Protein AF-A0A5J4KFC9-F1 (afdb_monomer_lite)

Organism: NCBI:txid2607529

Structure (mmCIF, N/CA/C/O backbone):
data_AF-A0A5J4KFC9-F1
#
_entry.id   AF-A0A5J4KFC9-F1
#
loop_
_atom_site.group_PDB
_atom_site.id
_atom_site.type_symbol
_atom_site.label_atom_id
_atom_site.label_alt_id
_atom_site.label_comp_id
_atom_site.label_asym_id
_atom_site.label_entity_id
_atom_site.label_seq_id
_atom_site.pdbx_PDB_ins_code
_atom_site.Cartn_x
_atom_site.Cartn_y
_atom_site.Cartn_z
_atom_site.occupancy
_atom_site.B_iso_or_equiv
_atom_site.auth_seq_id
_atom_site.auth_comp_id
_atom_site.auth_asym_id
_atom_site.auth_atom_id
_atom_site.pdbx_PDB_model_num
ATOM 1 N N . MET A 1 1 ? 1.449 19.930 -0.704 1.00 29.97 1 MET A N 1
ATOM 2 C CA . MET A 1 1 ? 1.964 19.640 0.654 1.00 29.97 1 MET A CA 1
ATOM 3 C C . MET A 1 1 ? 1.312 18.349 1.119 1.00 29.97 1 MET A C 1
ATOM 5 O O . MET A 1 1 ? 0.094 18.271 1.043 1.00 29.97 1 MET A O 1
ATOM 9 N N . ARG A 1 2 ? 2.095 17.331 1.502 1.00 52.59 2 ARG A N 1
ATOM 10 C CA . ARG A 1 2 ? 1.572 16.053 2.019 1.00 52.59 2 ARG A CA 1
ATOM 11 C C . ARG A 1 2 ? 1.074 16.254 3.450 1.00 52.59 2 ARG A C 1
ATOM 13 O O . ARG A 1 2 ? 1.811 16.801 4.265 1.00 52.59 2 ARG A O 1
ATOM 20 N N . SER A 1 3 ? -0.154 15.845 3.756 1.00 48.84 3 SER A N 1
ATOM 21 C CA . SER A 1 3 ? -0.737 15.969 5.096 1.00 48.84 3 SER A CA 1
ATOM 22 C C . SER A 1 3 ? -0.625 14.651 5.869 1.00 48.84 3 SER A C 1
ATOM 24 O O . SER A 1 3 ? -1.610 13.933 5.992 1.00 48.84 3 SER A O 1
ATOM 26 N N . GLY A 1 4 ? 0.565 14.349 6.395 1.00 60.91 4 GLY A N 1
ATOM 27 C CA . GLY A 1 4 ? 0.810 13.204 7.288 1.00 60.91 4 GLY A CA 1
ATOM 28 C C . GLY A 1 4 ? 0.690 11.819 6.630 1.00 60.91 4 GLY A C 1
ATOM 29 O O . GLY A 1 4 ? -0.058 11.622 5.679 1.00 60.91 4 GLY A O 1
ATOM 30 N N . TYR A 1 5 ? 1.440 10.845 7.147 1.00 74.44 5 TYR A N 1
ATOM 31 C CA . TYR A 1 5 ? 1.389 9.464 6.659 1.00 74.44 5 TYR A CA 1
ATOM 32 C C . TYR A 1 5 ? 0.278 8.687 7.377 1.00 74.44 5 TYR A C 1
ATOM 34 O O . TYR A 1 5 ? 0.227 8.667 8.607 1.00 74.44 5 TYR A O 1
ATOM 42 N N . TRP A 1 6 ? -0.620 8.031 6.642 1.00 81.19 6 TRP A N 1
ATOM 43 C CA . TRP A 1 6 ? -1.672 7.184 7.218 1.00 81.19 6 TRP A CA 1
ATOM 44 C C . TRP A 1 6 ? -1.137 5.795 7.543 1.00 81.19 6 TRP A C 1
ATOM 46 O O . TRP A 1 6 ? -0.900 4.988 6.653 1.00 81.19 6 TRP A O 1
ATOM 56 N N . THR A 1 7 ? -0.968 5.472 8.818 1.00 81.94 7 THR A N 1
ATOM 57 C CA . THR A 1 7 ? -0.392 4.189 9.222 1.00 81.94 7 THR A CA 1
ATOM 58 C C . THR A 1 7 ? -1.485 3.133 9.433 1.00 81.94 7 THR A C 1
ATOM 60 O O . THR A 1 7 ? -2.415 3.375 10.210 1.00 81.94 7 THR A O 1
ATOM 63 N N . PRO A 1 8 ? -1.383 1.946 8.806 1.00 84.81 8 PRO A N 1
ATOM 64 C CA . PRO A 1 8 ? -2.275 0.827 9.090 1.00 84.81 8 PRO A CA 1
ATOM 65 C C . PRO A 1 8 ? -1.952 0.207 10.456 1.00 84.81 8 PRO A C 1
ATOM 67 O O . PRO A 1 8 ? -0.882 -0.364 10.667 1.00 84.81 8 PRO A O 1
ATOM 70 N N . VAL A 1 9 ? -2.899 0.271 11.391 1.00 87.50 9 VAL A N 1
ATOM 71 C CA . VAL A 1 9 ? -2.777 -0.323 12.727 1.00 87.50 9 VAL A CA 1
ATOM 72 C C . VAL A 1 9 ? -3.560 -1.629 12.772 1.00 87.50 9 VAL A C 1
ATOM 74 O O . VAL A 1 9 ? -4.791 -1.636 12.738 1.00 87.50 9 VAL A O 1
ATOM 77 N N . ARG A 1 10 ? -2.843 -2.755 12.866 1.00 90.31 10 ARG A N 1
ATOM 78 C CA . ARG A 1 10 ? -3.455 -4.082 13.014 1.00 90.31 10 ARG A CA 1
ATOM 79 C C . ARG A 1 10 ? -3.850 -4.333 14.463 1.00 90.31 10 ARG A C 1
ATOM 81 O O . ARG A 1 10 ? -2.996 -4.392 15.345 1.00 90.31 10 ARG A O 1
ATOM 88 N N . VAL A 1 11 ? -5.139 -4.557 14.689 1.00 92.19 11 VAL A N 1
ATOM 89 C CA . VAL A 1 11 ? -5.708 -4.901 15.993 1.00 92.19 11 VAL A CA 1
ATOM 90 C C . VAL A 1 11 ? -6.227 -6.334 15.933 1.00 92.19 11 VAL A C 1
ATOM 92 O O . VAL A 1 11 ? -7.009 -6.684 15.051 1.00 92.19 11 VAL A O 1
ATOM 95 N N . THR A 1 12 ? -5.776 -7.177 16.864 1.00 94.88 12 THR A N 1
ATOM 96 C CA . THR A 1 12 ? -6.301 -8.539 17.054 1.00 94.88 12 THR A CA 1
ATOM 97 C C . THR A 1 12 ? -7.047 -8.595 18.378 1.00 94.88 12 THR A C 1
ATOM 99 O O . THR A 1 12 ? -6.539 -8.126 19.396 1.00 94.88 12 THR A O 1
ATOM 102 N N . ILE A 1 13 ? -8.260 -9.137 18.349 1.00 95.50 13 ILE A N 1
ATOM 103 C CA . ILE A 1 13 ? -9.171 -9.196 19.489 1.00 95.50 13 ILE A CA 1
ATOM 104 C C . ILE A 1 13 ? -9.561 -10.650 19.698 1.00 95.50 13 ILE A C 1
ATOM 106 O O . ILE A 1 13 ? -10.141 -11.264 18.805 1.00 95.50 13 ILE A O 1
ATOM 110 N N . ASP A 1 14 ? -9.269 -11.164 20.888 1.00 95.88 14 ASP A N 1
ATOM 111 C CA . ASP A 1 14 ? -9.634 -12.508 21.328 1.00 95.88 14 ASP A CA 1
ATOM 112 C C . ASP A 1 14 ? -10.787 -12.427 22.329 1.00 95.88 14 ASP A C 1
ATOM 114 O O . ASP A 1 14 ? -10.598 -11.994 23.470 1.00 95.88 14 ASP A O 1
ATOM 118 N N . ASN A 1 15 ? -11.990 -12.842 21.926 1.00 95.69 15 ASN A N 1
ATOM 119 C CA . ASN A 1 15 ? -13.137 -12.844 22.825 1.00 95.69 15 ASN A CA 1
ATOM 120 C C . ASN A 1 15 ? -13.188 -14.129 23.659 1.00 95.69 15 ASN A C 1
ATOM 122 O O . ASN A 1 15 ? -13.749 -15.137 23.239 1.00 95.69 15 ASN A O 1
ATOM 126 N N . LYS A 1 16 ? -12.646 -14.081 24.878 1.00 93.75 16 LYS A N 1
ATOM 127 C CA . LYS A 1 16 ? -12.732 -15.188 25.849 1.00 93.75 16 LYS A CA 1
ATOM 128 C C . LYS A 1 16 ? -13.997 -15.150 26.723 1.00 93.75 16 LYS A C 1
ATOM 130 O O . LYS A 1 16 ? -14.142 -15.995 27.600 1.00 93.75 16 LYS A O 1
ATOM 135 N N . GLY A 1 17 ? -14.876 -14.166 26.522 1.00 92.19 17 GLY A N 1
ATOM 136 C CA . GLY A 1 17 ? -16.111 -13.975 27.285 1.00 92.19 17 GLY A CA 1
ATOM 137 C C . GLY A 1 17 ? -17.376 -14.252 26.463 1.00 92.19 17 GLY A C 1
ATOM 138 O O . GLY A 1 17 ? -17.296 -14.854 25.389 1.00 92.19 17 GLY A O 1
ATOM 139 N N . PRO A 1 18 ? -18.552 -13.815 26.954 1.00 95.25 18 PRO A N 1
ATOM 140 C CA . PRO A 1 18 ? -19.807 -13.861 26.203 1.00 95.25 18 PRO A CA 1
ATOM 141 C C . PRO A 1 18 ? -19.720 -13.120 24.863 1.00 95.25 18 PRO A C 1
ATOM 143 O O . PRO A 1 18 ? -18.786 -12.356 24.616 1.00 95.25 18 PRO A O 1
ATOM 146 N N . ALA A 1 19 ? -20.717 -13.314 23.997 1.00 96.12 19 ALA A N 1
ATOM 147 C CA . ALA A 1 19 ? -20.814 -12.557 22.752 1.00 96.12 19 ALA A CA 1
ATOM 148 C C . ALA A 1 19 ? -20.725 -11.042 23.017 1.00 96.12 19 ALA A C 1
ATOM 150 O O . ALA A 1 19 ? -21.355 -10.514 23.935 1.00 96.12 19 ALA A O 1
ATOM 151 N N . PHE A 1 20 ? -19.925 -10.354 22.209 1.00 96.50 20 PHE A N 1
ATOM 152 C CA . PHE A 1 20 ? -19.579 -8.954 22.396 1.00 96.50 20 PHE A CA 1
ATOM 153 C C . PHE A 1 20 ? -19.964 -8.137 21.164 1.00 96.50 20 PHE A C 1
ATOM 155 O O . PHE A 1 20 ? -19.688 -8.533 20.033 1.00 96.50 20 PHE A O 1
ATOM 162 N N . THR A 1 21 ? -20.567 -6.970 21.386 1.00 97.00 21 THR A N 1
ATOM 163 C CA . THR A 1 21 ? -20.790 -5.954 20.352 1.00 97.00 21 THR A CA 1
ATOM 164 C C . THR A 1 21 ? -20.343 -4.600 20.880 1.00 97.00 21 THR A C 1
ATOM 166 O O . THR A 1 21 ? -20.673 -4.212 22.002 1.00 97.00 21 THR A O 1
ATOM 169 N N . GLY A 1 22 ? -19.587 -3.876 20.066 1.00 96.50 22 GLY A N 1
ATOM 170 C CA . GLY A 1 22 ? -19.023 -2.594 20.442 1.00 96.50 22 GLY A CA 1
ATOM 171 C C . GLY A 1 22 ? -18.222 -1.981 19.307 1.00 96.50 22 GLY A C 1
ATOM 172 O O . GLY A 1 22 ? -18.532 -2.173 18.131 1.00 96.50 22 GLY A O 1
ATOM 173 N N . LYS A 1 23 ? -17.173 -1.250 19.663 1.00 97.25 23 LYS A N 1
ATOM 174 C CA . LYS A 1 23 ? -16.286 -0.582 18.714 1.00 97.25 23 LYS A CA 1
ATOM 175 C C . LYS A 1 23 ? -14.838 -0.631 19.170 1.00 97.25 23 LYS A C 1
ATOM 177 O O . LYS A 1 23 ? -14.545 -0.631 20.369 1.00 97.25 23 LYS A O 1
ATOM 182 N N . VAL A 1 24 ? -13.945 -0.646 18.193 1.00 97.00 24 VAL A N 1
ATOM 183 C CA . VAL A 1 24 ? -12.508 -0.469 18.387 1.00 97.00 24 VAL A CA 1
ATOM 184 C C . VAL A 1 24 ? -12.164 0.928 17.923 1.00 97.00 24 VAL A C 1
ATOM 186 O O . VAL A 1 24 ? -12.515 1.291 16.805 1.00 97.00 24 VAL A O 1
ATOM 189 N N . SER A 1 25 ? -11.478 1.694 18.759 1.00 95.50 25 SER A N 1
ATOM 190 C CA . SER A 1 25 ? -10.921 2.987 18.390 1.00 95.50 25 SER A CA 1
ATOM 191 C C . SER A 1 25 ? -9.401 2.958 18.417 1.00 95.50 25 SER A C 1
ATOM 193 O O . SER A 1 25 ? -8.798 2.325 19.282 1.00 95.50 25 SER A O 1
ATOM 195 N N . VAL A 1 26 ? -8.774 3.653 17.471 1.00 93.56 26 VAL A N 1
ATOM 196 C CA . VAL A 1 26 ? -7.330 3.883 17.429 1.00 93.56 26 VAL A CA 1
ATOM 197 C C . VAL A 1 26 ? -7.061 5.379 17.504 1.00 93.56 26 VAL A C 1
ATOM 199 O O . VAL A 1 26 ? -7.636 6.170 16.754 1.00 93.56 26 VAL A O 1
ATOM 202 N N . ARG A 1 27 ? -6.173 5.764 18.422 1.00 90.56 27 ARG A N 1
ATOM 203 C CA . ARG A 1 27 ? -5.705 7.142 18.631 1.00 90.56 27 ARG A CA 1
ATOM 204 C C . ARG A 1 27 ? -4.185 7.158 18.661 1.00 90.56 27 ARG A C 1
ATOM 206 O O . ARG A 1 27 ? -3.571 6.217 19.158 1.00 90.56 27 ARG A O 1
ATOM 213 N N . THR A 1 28 ? -3.563 8.224 18.179 1.00 87.62 28 THR A N 1
ATOM 214 C CA . THR A 1 28 ? -2.125 8.434 18.385 1.00 87.62 28 THR A CA 1
ATOM 215 C C . THR A 1 28 ? -1.857 8.997 19.774 1.00 87.62 28 THR A C 1
ATOM 217 O O . THR A 1 28 ? -2.714 9.650 20.377 1.00 87.62 28 THR A O 1
ATOM 220 N N . PHE A 1 29 ? -0.661 8.757 20.299 1.00 86.69 29 PHE A N 1
ATOM 221 C CA . PHE A 1 29 ? -0.210 9.381 21.538 1.00 86.69 29 PHE A CA 1
ATOM 222 C C . PHE A 1 29 ? 1.233 9.879 21.423 1.00 86.69 29 PHE A C 1
ATOM 224 O O . PHE A 1 29 ? 2.028 9.337 20.653 1.00 86.69 29 PHE A O 1
ATOM 231 N N . SER A 1 30 ? 1.580 10.896 22.208 1.00 83.25 30 SER A N 1
ATOM 232 C CA . SER A 1 30 ? 2.948 11.382 22.397 1.00 83.25 30 SER A CA 1
ATOM 233 C C . SER A 1 30 ? 3.493 10.945 23.760 1.00 83.25 30 SER A C 1
ATOM 235 O O . SER A 1 30 ? 2.746 10.541 24.656 1.00 83.25 30 SER A O 1
ATOM 237 N N . GLY A 1 31 ? 4.815 10.974 23.918 1.00 73.50 31 GLY A N 1
ATOM 238 C CA . GLY A 1 31 ? 5.440 10.615 25.186 1.00 73.50 31 GLY A CA 1
ATOM 239 C C . GLY A 1 31 ? 6.965 10.698 25.194 1.00 73.50 31 GLY A C 1
ATOM 240 O O . GLY A 1 31 ? 7.609 10.683 24.140 1.00 73.50 31 GLY A O 1
ATOM 241 N N . SER A 1 32 ? 7.556 10.720 26.385 1.00 67.88 32 SER A N 1
ATOM 242 C CA . SER A 1 32 ? 9.005 10.609 26.575 1.00 67.88 32 SER A CA 1
ATOM 243 C C . SER A 1 32 ? 9.558 9.252 26.114 1.00 67.88 32 SER A C 1
ATOM 245 O O . SER A 1 32 ? 9.016 8.192 26.434 1.00 67.88 32 SER A O 1
ATOM 247 N N . ILE A 1 33 ? 10.700 9.277 25.413 1.00 61.88 33 ILE A N 1
ATOM 248 C CA . ILE A 1 33 ? 11.452 8.067 25.021 1.00 61.88 33 ILE A CA 1
ATOM 249 C C . ILE A 1 33 ? 11.996 7.340 26.263 1.00 61.88 33 ILE A C 1
ATOM 251 O O . ILE A 1 33 ? 12.103 6.118 26.272 1.00 61.88 33 ILE A O 1
ATOM 255 N N . ARG A 1 34 ? 12.319 8.082 27.332 1.00 61.91 34 ARG A N 1
ATOM 256 C CA . ARG A 1 34 ? 13.023 7.545 28.508 1.00 61.91 34 ARG A CA 1
ATOM 257 C C . ARG A 1 34 ? 12.106 6.888 29.536 1.00 61.91 34 ARG A C 1
ATOM 259 O O . ARG A 1 34 ? 12.571 6.046 30.290 1.00 61.91 34 ARG A O 1
ATOM 266 N N . GLN A 1 35 ? 10.835 7.284 29.594 1.00 61.31 35 GLN A N 1
ATOM 267 C CA . GLN A 1 35 ? 9.940 6.922 30.704 1.00 61.31 35 GLN A CA 1
ATOM 268 C C . GLN A 1 35 ? 8.792 5.988 30.308 1.00 61.31 35 GLN A C 1
ATOM 270 O O . GLN A 1 35 ? 7.984 5.639 31.160 1.00 61.31 35 GLN A O 1
ATOM 275 N N . GLN A 1 36 ? 8.703 5.573 29.036 1.00 65.75 36 GLN A N 1
ATOM 276 C CA . GLN A 1 36 ? 7.594 4.773 28.483 1.00 65.75 36 GLN A CA 1
ATOM 277 C C . GLN A 1 36 ? 6.179 5.321 28.786 1.00 65.75 36 GLN A C 1
ATOM 279 O O . GLN A 1 36 ? 5.190 4.679 28.424 1.00 65.75 36 GLN A O 1
ATOM 284 N N . SER A 1 37 ? 6.054 6.531 29.339 1.00 71.81 37 SER A N 1
ATOM 285 C CA . SER A 1 37 ? 4.795 7.181 29.686 1.00 71.81 37 SER A CA 1
ATOM 286 C C . SER A 1 37 ? 4.077 7.704 28.446 1.00 71.81 37 SER A C 1
ATOM 288 O O . SER A 1 37 ? 4.693 8.092 27.446 1.00 71.81 37 SER A O 1
ATOM 290 N N . ILE A 1 38 ? 2.749 7.653 28.496 1.00 80.12 38 ILE A N 1
ATOM 291 C CA . ILE A 1 38 ? 1.884 8.357 27.554 1.00 80.12 38 ILE A CA 1
ATOM 292 C C . ILE A 1 38 ? 1.633 9.735 28.161 1.00 80.12 38 ILE A C 1
ATOM 294 O O . ILE A 1 38 ? 0.994 9.821 29.206 1.00 80.12 38 ILE A O 1
ATOM 298 N N . ASP A 1 39 ? 2.145 10.784 27.521 1.00 79.00 39 ASP A N 1
ATOM 299 C CA . ASP A 1 39 ? 2.077 12.146 28.063 1.00 79.00 39 ASP A CA 1
ATOM 300 C C . ASP A 1 39 ? 0.823 12.871 27.550 1.00 79.00 39 ASP A C 1
ATOM 302 O O . ASP A 1 39 ? 0.133 13.547 28.309 1.00 79.00 39 ASP A O 1
ATOM 306 N N . ALA A 1 40 ? 0.482 12.685 26.271 1.00 83.94 40 ALA A N 1
ATOM 307 C CA . ALA A 1 40 ? -0.759 13.190 25.691 1.00 83.94 40 ALA A CA 1
ATOM 308 C C . ALA A 1 40 ? -1.332 12.210 24.663 1.00 83.94 40 ALA A C 1
ATOM 310 O O . ALA A 1 40 ? -0.599 11.547 23.929 1.00 83.94 40 ALA A O 1
ATOM 311 N N . ILE A 1 41 ? -2.661 12.141 24.586 1.00 85.69 41 ILE A N 1
ATOM 312 C CA . ILE A 1 41 ? -3.387 11.330 23.602 1.00 85.69 41 ILE A CA 1
ATOM 313 C C . ILE A 1 41 ? -4.088 12.278 22.632 1.00 85.69 41 ILE A C 1
ATOM 315 O O . ILE A 1 41 ? -4.788 13.196 23.060 1.00 85.69 41 ILE A O 1
ATOM 319 N N . SER A 1 42 ? -3.936 12.036 21.331 1.00 83.81 42 SER A N 1
ATOM 320 C CA . SER A 1 42 ? -4.586 12.821 20.279 1.00 83.81 42 SER A CA 1
ATOM 321 C C . SER A 1 42 ? -6.105 12.847 20.462 1.00 83.81 42 SER A C 1
ATOM 323 O O . SER A 1 42 ? -6.691 11.799 20.744 1.00 83.81 42 SER A O 1
ATOM 325 N N . PRO A 1 43 ? -6.784 13.997 20.301 1.00 82.81 43 PRO A N 1
ATOM 326 C CA . PRO A 1 43 ? -8.243 14.068 20.380 1.00 82.81 43 PRO A CA 1
ATOM 327 C C . PRO A 1 43 ? -8.942 13.346 19.216 1.00 82.81 43 PRO A C 1
ATOM 329 O O . PRO A 1 43 ? -10.130 13.052 19.318 1.00 82.81 43 PRO A O 1
ATOM 332 N N . TRP A 1 44 ? -8.231 13.036 18.128 1.00 85.25 44 TRP A N 1
ATOM 333 C CA . TRP A 1 44 ? -8.793 12.342 16.970 1.00 85.25 44 TRP A CA 1
ATOM 334 C C . TRP A 1 44 ? -8.804 10.827 17.176 1.00 85.25 44 TRP A C 1
ATOM 336 O O . TRP A 1 44 ? -7.787 10.236 17.539 1.00 85.25 44 TRP A O 1
ATOM 346 N N . SER A 1 45 ? -9.966 10.220 16.931 1.00 88.56 45 SER A N 1
ATOM 347 C CA . SER A 1 45 ? -10.257 8.797 17.118 1.00 88.56 45 SER A CA 1
ATOM 348 C C . SER A 1 45 ? -10.750 8.197 15.807 1.00 88.56 45 SER A C 1
ATOM 350 O O . SER A 1 45 ? -11.654 8.748 15.181 1.00 88.56 45 SER A O 1
ATOM 352 N N . PHE A 1 46 ? -10.158 7.075 15.405 1.00 91.81 46 PHE A N 1
ATOM 353 C CA . PHE A 1 46 ? -10.543 6.322 14.213 1.00 91.81 46 PHE A CA 1
ATOM 354 C C . PHE A 1 46 ? -11.199 5.029 14.658 1.00 91.81 46 PHE A C 1
ATOM 356 O O . PHE A 1 46 ? -10.571 4.243 15.367 1.00 91.81 46 PHE A O 1
ATOM 363 N N . GLU A 1 47 ? -12.467 4.841 14.302 1.00 93.75 47 GLU A N 1
ATOM 364 C CA . GLU A 1 47 ? -13.314 3.823 14.919 1.00 93.75 47 GLU A CA 1
ATOM 365 C C . GLU A 1 47 ? -13.864 2.837 13.894 1.00 93.75 47 GLU A C 1
ATOM 367 O O . GLU A 1 47 ? -14.294 3.226 12.810 1.00 93.75 47 GLU A O 1
ATOM 372 N N . GLU A 1 48 ? -13.902 1.562 14.272 1.00 94.12 48 GLU A N 1
ATOM 373 C CA . GLU A 1 48 ? -14.545 0.507 13.495 1.00 94.12 48 GLU A CA 1
ATOM 374 C C . GLU A 1 48 ? -15.485 -0.312 14.398 1.00 94.12 48 GLU A C 1
ATOM 376 O O . GLU A 1 48 ? -15.086 -0.723 15.500 1.00 94.12 48 GLU A O 1
ATOM 381 N N . PRO A 1 49 ? -16.744 -0.552 13.982 1.00 96.00 49 PRO A N 1
ATOM 382 C CA . PRO A 1 49 ? -17.661 -1.390 14.740 1.00 96.00 49 PRO A CA 1
ATOM 383 C C . PRO A 1 49 ? -17.192 -2.848 14.749 1.00 96.00 49 PRO A C 1
ATOM 385 O O . PRO A 1 49 ? -16.674 -3.386 13.766 1.00 96.00 49 PRO A O 1
ATOM 388 N N . VAL A 1 50 ? -17.407 -3.527 15.875 1.00 96.25 50 VAL A N 1
ATOM 389 C CA . VAL A 1 50 ? -16.994 -4.916 16.054 1.00 96.25 50 VAL A CA 1
ATOM 390 C C . VAL A 1 50 ? -18.086 -5.740 16.729 1.00 96.25 50 VAL A C 1
ATOM 392 O O . VAL A 1 50 ? -18.636 -5.360 17.761 1.00 96.25 50 VAL A O 1
ATOM 395 N N . THR A 1 51 ? -18.352 -6.908 16.153 1.00 96.06 51 THR A N 1
ATOM 396 C CA . THR A 1 51 ? -19.205 -7.948 16.727 1.00 96.06 51 THR A CA 1
ATOM 397 C C . THR A 1 51 ? -18.405 -9.240 16.766 1.00 96.06 51 THR A C 1
ATOM 399 O O . THR A 1 51 ? -17.759 -9.601 15.780 1.00 96.06 51 THR A O 1
ATOM 402 N N . LEU A 1 52 ? -18.407 -9.905 17.918 1.00 95.62 52 LEU A N 1
ATOM 403 C CA . LEU A 1 52 ? -17.625 -11.103 18.205 1.00 95.62 52 LEU A CA 1
ATOM 404 C C . LEU A 1 52 ? -18.519 -12.124 18.898 1.00 95.62 52 LEU A C 1
ATOM 406 O O . LEU A 1 52 ? -19.103 -11.836 19.941 1.00 95.62 52 LEU A O 1
ATOM 410 N N . ALA A 1 53 ? -18.586 -13.336 18.356 1.00 96.56 53 ALA A N 1
ATOM 411 C CA . ALA A 1 53 ? -19.168 -14.457 19.083 1.00 96.56 53 ALA A CA 1
ATOM 412 C C . ALA A 1 53 ? -18.283 -14.840 20.284 1.00 96.56 53 ALA A C 1
ATOM 414 O O . ALA A 1 53 ? -17.112 -14.451 20.367 1.00 96.56 53 ALA A O 1
ATOM 415 N N . GLN A 1 54 ? -18.841 -15.604 21.220 1.00 96.19 54 GLN A N 1
ATOM 416 C CA . GLN A 1 54 ? -18.064 -16.200 22.306 1.00 96.19 54 GLN A CA 1
ATOM 417 C C . GLN A 1 54 ? -16.962 -17.101 21.732 1.00 96.19 54 GLN A C 1
ATOM 419 O O . GLN A 1 54 ? -17.220 -17.911 20.845 1.00 96.19 54 GLN A O 1
ATOM 424 N N . GLY A 1 55 ? -15.733 -16.948 22.225 1.00 94.69 55 GLY A N 1
ATOM 425 C CA . GLY A 1 55 ? -14.567 -17.709 21.767 1.00 94.69 55 GLY A CA 1
ATOM 426 C C . GLY A 1 55 ? -13.978 -17.256 20.425 1.00 94.69 55 GLY A C 1
ATOM 427 O O . GLY A 1 55 ? -12.970 -17.812 19.999 1.00 94.69 55 GLY A O 1
ATOM 428 N N . ALA A 1 56 ? -14.572 -16.268 19.746 1.00 96.00 56 ALA A N 1
ATOM 429 C CA . ALA A 1 56 ? -14.101 -15.825 18.438 1.00 96.00 56 ALA A CA 1
ATOM 430 C C . ALA A 1 56 ? -12.865 -14.918 18.536 1.00 96.00 56 ALA A C 1
ATOM 432 O O . ALA A 1 56 ? -12.774 -14.053 19.412 1.00 96.00 56 ALA A O 1
ATOM 433 N N . GLN A 1 57 ? -11.958 -15.061 17.569 1.00 95.75 57 GLN A N 1
ATOM 434 C CA . GLN A 1 57 ? -10.896 -14.097 17.299 1.00 95.75 57 GLN A CA 1
ATOM 435 C C . GLN A 1 57 ? -11.272 -13.263 16.071 1.00 95.75 57 GLN A C 1
ATOM 437 O O . GLN A 1 57 ? -11.746 -13.801 15.070 1.00 95.75 57 GLN A O 1
ATOM 442 N N . LYS A 1 58 ? -11.022 -11.953 16.117 1.00 93.88 58 LYS A N 1
ATOM 443 C CA . LYS A 1 58 ? -11.114 -11.080 14.940 1.00 93.88 58 LYS A CA 1
ATOM 444 C C . LYS A 1 58 ? -9.865 -10.229 14.811 1.00 93.88 58 LYS A C 1
ATOM 446 O O . LYS A 1 58 ? -9.377 -9.668 15.791 1.00 93.88 58 LYS A O 1
ATOM 451 N N . ARG A 1 59 ? -9.380 -10.107 13.579 1.00 94.19 59 ARG A N 1
ATOM 452 C CA . ARG A 1 59 ? -8.300 -9.200 13.198 1.00 94.19 59 ARG A CA 1
ATOM 453 C C . ARG A 1 59 ? -8.853 -8.144 12.252 1.00 94.19 59 ARG A C 1
ATOM 455 O O . ARG A 1 59 ? -9.589 -8.482 11.331 1.00 94.19 59 ARG A O 1
ATOM 462 N N . LEU A 1 60 ? -8.505 -6.889 12.496 1.00 90.81 60 LEU A N 1
ATOM 463 C CA . LEU A 1 60 ? -8.899 -5.745 11.677 1.00 90.81 60 LEU A CA 1
ATOM 464 C C . LEU A 1 60 ? -7.752 -4.738 11.575 1.00 90.81 60 LEU A C 1
ATOM 466 O O . LEU A 1 60 ? -6.835 -4.748 12.401 1.00 90.81 60 LEU A O 1
ATOM 470 N N . THR A 1 61 ? -7.801 -3.896 10.547 1.00 89.38 61 THR A N 1
ATOM 471 C CA . THR A 1 61 ? -6.789 -2.874 10.273 1.00 89.38 61 THR A CA 1
ATOM 472 C C . THR A 1 61 ? -7.465 -1.514 10.271 1.00 89.38 61 THR A C 1
ATOM 474 O O . THR A 1 61 ? -8.263 -1.230 9.384 1.00 89.38 61 THR A O 1
ATOM 477 N N . ILE A 1 62 ? -7.112 -0.665 11.234 1.00 89.38 62 ILE A N 1
ATOM 478 C CA . ILE A 1 62 ? -7.592 0.717 11.301 1.00 89.38 62 ILE A CA 1
ATOM 479 C C . ILE A 1 62 ? -6.464 1.630 10.842 1.00 89.38 62 ILE A C 1
ATOM 481 O O . ILE A 1 62 ? -5.378 1.624 11.419 1.00 89.38 62 ILE A O 1
ATOM 485 N N . ASN A 1 63 ? -6.718 2.419 9.802 1.00 86.12 63 ASN A N 1
ATOM 486 C CA . ASN A 1 63 ? -5.763 3.413 9.326 1.00 86.12 63 ASN A CA 1
ATOM 487 C C . ASN A 1 63 ? -5.901 4.680 10.168 1.00 86.12 63 ASN A C 1
ATOM 489 O O . ASN A 1 63 ? -6.992 5.242 10.259 1.00 86.12 63 ASN A O 1
ATOM 493 N N . ALA A 1 64 ? -4.802 5.133 10.765 1.00 84.25 64 ALA A N 1
ATOM 494 C CA . ALA A 1 64 ? -4.763 6.356 11.556 1.00 84.25 64 ALA A CA 1
ATOM 495 C C . ALA A 1 64 ? -3.598 7.245 11.087 1.00 84.25 64 ALA A C 1
ATOM 497 O O . ALA A 1 64 ? -2.504 6.733 10.839 1.00 84.25 64 ALA A O 1
ATOM 498 N N . PRO A 1 65 ? -3.797 8.566 10.955 1.00 77.50 65 PRO A N 1
ATOM 499 C CA . PRO A 1 65 ? -2.761 9.475 10.515 1.00 77.50 65 PRO A CA 1
ATOM 500 C C . PRO A 1 65 ? -1.701 9.616 11.603 1.00 77.50 65 PRO A C 1
ATOM 502 O O . PRO A 1 65 ? -1.992 9.893 12.770 1.00 77.50 65 PRO A O 1
ATOM 505 N N . HIS A 1 66 ? -0.451 9.479 11.194 1.00 67.31 66 HIS A N 1
ATOM 506 C CA . HIS A 1 66 ? 0.688 9.928 11.961 1.00 67.31 66 HIS A CA 1
ATOM 507 C C . HIS A 1 66 ? 0.817 11.443 11.758 1.00 67.31 66 HIS A C 1
ATOM 509 O O . HIS A 1 66 ? 1.256 11.917 10.708 1.00 67.31 66 HIS A O 1
ATOM 515 N N . TYR A 1 67 ? 0.359 12.223 12.740 1.00 61.50 67 TYR A N 1
ATOM 516 C CA . TYR A 1 67 ? 0.430 13.680 12.668 1.00 61.50 67 TYR A CA 1
ATOM 517 C C . TYR A 1 67 ? 1.783 14.169 13.192 1.00 61.50 67 TYR A C 1
ATOM 519 O O . TYR A 1 67 ? 2.106 13.973 14.366 1.00 61.50 67 TYR A O 1
ATOM 527 N N . ALA A 1 68 ? 2.541 14.840 12.325 1.00 52.75 68 ALA A N 1
ATOM 528 C CA . ALA A 1 68 ? 3.720 15.620 12.684 1.00 52.75 68 ALA A CA 1
ATOM 529 C C . ALA A 1 68 ? 3.276 17.043 13.073 1.00 52.75 68 ALA A C 1
ATOM 531 O O . ALA A 1 68 ? 3.356 17.982 12.287 1.00 52.75 68 ALA A O 1
ATOM 532 N N . GLY A 1 69 ? 2.700 17.179 14.268 1.00 57.81 69 GLY A N 1
ATOM 533 C CA . GLY A 1 69 ? 2.394 18.475 14.881 1.00 57.81 69 GLY A CA 1
ATOM 534 C C . GLY A 1 69 ? 3.431 18.865 15.930 1.00 57.81 69 GLY A C 1
ATOM 535 O O . GLY A 1 69 ? 4.493 18.260 16.022 1.00 57.81 69 GLY A O 1
ATOM 536 N N . ASN A 1 70 ? 3.077 19.795 16.823 1.00 56.28 70 ASN A N 1
ATOM 537 C CA . ASN A 1 70 ? 3.901 20.132 18.001 1.00 56.28 70 ASN A CA 1
ATOM 538 C C . ASN A 1 70 ? 4.108 18.942 18.960 1.00 56.28 70 ASN A C 1
ATOM 540 O O . ASN A 1 70 ? 4.952 18.992 19.852 1.00 56.28 70 ASN A O 1
ATOM 544 N N . LEU A 1 71 ? 3.313 17.882 18.802 1.00 61.28 71 LEU A N 1
ATOM 545 C CA . LEU A 1 71 ? 3.427 16.637 19.541 1.00 61.28 71 LEU A CA 1
ATOM 546 C C . LEU A 1 71 ? 3.988 15.577 18.598 1.00 61.28 71 LEU A C 1
ATOM 548 O O . LEU A 1 71 ? 3.327 15.183 17.640 1.00 61.28 71 LEU A O 1
ATOM 552 N N . ILE A 1 72 ? 5.200 15.110 18.889 1.00 70.19 72 ILE A N 1
ATOM 553 C CA . ILE A 1 72 ? 5.806 14.008 18.145 1.00 70.19 72 ILE A CA 1
ATOM 554 C C . ILE A 1 72 ? 5.024 12.738 18.489 1.00 70.19 72 ILE A C 1
ATOM 556 O O . ILE A 1 72 ? 4.998 12.322 19.654 1.00 70.19 72 ILE A O 1
ATOM 560 N N . THR A 1 73 ? 4.362 12.145 17.496 1.00 76.25 73 THR A N 1
ATOM 561 C CA . THR A 1 73 ? 3.617 10.897 17.682 1.00 76.25 73 THR A CA 1
ATOM 562 C C . THR A 1 73 ? 4.606 9.780 18.026 1.00 76.25 73 THR A C 1
ATOM 564 O O . THR A 1 73 ? 5.639 9.615 17.388 1.00 76.25 73 THR A O 1
ATOM 567 N N . ARG A 1 74 ? 4.324 9.019 19.086 1.00 80.69 74 ARG A N 1
ATOM 568 C CA . ARG A 1 74 ? 5.202 7.949 19.596 1.00 80.69 74 ARG A CA 1
ATOM 569 C C . ARG A 1 74 ? 4.594 6.561 19.529 1.00 80.69 74 ARG A C 1
ATOM 571 O O . ARG A 1 74 ? 5.262 5.593 19.887 1.00 80.69 74 ARG A O 1
ATOM 578 N N . GLY A 1 75 ? 3.336 6.466 19.131 1.00 84.94 75 GLY A N 1
ATOM 579 C CA . GLY A 1 75 ? 2.644 5.201 19.038 1.00 84.94 75 GLY A CA 1
ATOM 580 C C . GLY A 1 75 ? 1.144 5.361 18.887 1.00 84.94 75 GLY A C 1
ATOM 581 O O . GLY A 1 75 ? 0.610 6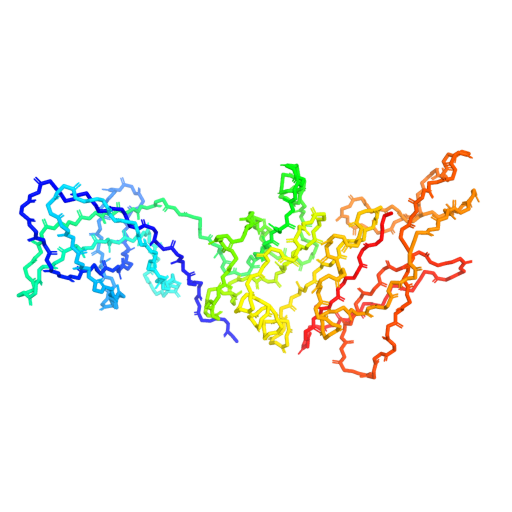.471 18.798 1.00 84.94 75 GLY A O 1
ATOM 582 N N . PHE A 1 76 ? 0.480 4.214 18.893 1.00 88.56 76 PHE A N 1
ATOM 583 C CA . PHE A 1 76 ? -0.959 4.080 18.748 1.00 88.56 76 PHE A CA 1
ATOM 584 C C . PHE A 1 76 ? -1.551 3.413 19.984 1.00 88.56 76 PHE A C 1
ATOM 586 O O . PHE A 1 76 ? -0.988 2.464 20.531 1.00 88.56 76 PHE A O 1
ATOM 593 N N . LEU A 1 77 ? -2.697 3.917 20.420 1.00 91.31 77 LEU A N 1
ATOM 594 C CA . LEU A 1 77 ? -3.515 3.387 21.494 1.00 91.31 77 LEU A CA 1
ATOM 595 C C . LEU A 1 77 ? -4.791 2.820 20.875 1.00 91.31 77 LEU A C 1
ATOM 597 O O . LEU A 1 77 ? -5.587 3.573 20.317 1.00 91.31 77 LEU A O 1
ATOM 601 N N . ALA A 1 78 ? -4.965 1.506 20.969 1.00 94.62 78 ALA A N 1
ATOM 602 C CA . ALA A 1 78 ? -6.189 0.820 20.594 1.00 94.62 78 ALA A CA 1
ATOM 603 C C . ALA A 1 78 ? -7.069 0.628 21.835 1.00 94.62 78 ALA A C 1
ATOM 605 O O . ALA A 1 78 ? -6.610 0.093 22.848 1.00 94.62 78 ALA A O 1
ATOM 606 N N . THR A 1 79 ? -8.334 1.025 21.749 1.00 96.31 79 THR A N 1
ATOM 607 C CA . THR A 1 79 ? -9.319 0.901 22.825 1.00 96.31 79 THR A CA 1
ATOM 608 C C . THR A 1 79 ? -10.546 0.151 22.322 1.00 96.31 79 THR A C 1
ATOM 610 O O . THR A 1 79 ? -11.166 0.530 21.334 1.00 96.31 79 THR A O 1
ATOM 613 N N . LEU A 1 80 ? -10.911 -0.924 23.017 1.00 97.19 80 LEU A N 1
ATOM 614 C CA . LEU A 1 80 ? -12.153 -1.659 22.808 1.00 97.19 80 LEU A CA 1
ATOM 615 C C . LEU A 1 80 ? -13.204 -1.119 23.777 1.00 97.19 80 LEU A C 1
ATOM 617 O O . LEU A 1 80 ? -12.975 -1.112 24.987 1.00 97.19 80 LEU A O 1
ATOM 621 N N . SER A 1 81 ? -14.358 -0.704 23.263 1.00 97.31 81 SER A N 1
ATOM 622 C CA . SER A 1 81 ? -15.478 -0.217 24.074 1.00 97.31 81 SER A CA 1
ATOM 623 C C . SER A 1 81 ? -16.790 -0.881 23.674 1.00 97.31 81 SER A C 1
ATOM 625 O O . SER A 1 81 ? -16.969 -1.248 22.513 1.00 97.31 81 SER A O 1
ATOM 627 N N . ASN A 1 82 ? -17.692 -1.083 24.634 1.00 95.94 82 ASN A N 1
ATOM 628 C CA . ASN A 1 82 ? -19.026 -1.623 24.361 1.00 95.94 82 ASN A CA 1
ATOM 629 C C . ASN A 1 82 ? -19.955 -0.548 23.758 1.00 95.94 82 ASN A C 1
ATOM 631 O O . ASN A 1 82 ? -19.582 0.617 23.612 1.00 95.94 82 ASN A O 1
ATOM 635 N N . SER A 1 83 ? -21.188 -0.929 23.422 1.00 93.12 83 SER A N 1
ATOM 636 C CA . SER A 1 83 ? -22.206 -0.017 22.875 1.00 93.12 83 SER A CA 1
ATOM 637 C C . SER A 1 83 ? -22.580 1.155 23.795 1.00 93.12 83 SER A C 1
ATOM 639 O O . SER A 1 83 ? -23.067 2.171 23.310 1.00 93.12 83 SER A O 1
ATOM 641 N N . GLN A 1 84 ? -22.325 1.046 25.101 1.00 93.50 84 GLN A N 1
ATOM 642 C CA . GLN A 1 84 ? -22.554 2.102 26.096 1.00 93.50 84 GLN A CA 1
ATOM 643 C C . GLN A 1 84 ? -21.339 3.035 26.255 1.00 93.50 84 GLN A C 1
ATOM 645 O O . GLN A 1 84 ? -21.362 3.944 27.079 1.00 93.50 84 GLN A O 1
ATOM 650 N N . GLY A 1 85 ? -20.261 2.811 25.494 1.00 91.75 85 GLY A N 1
ATOM 651 C CA . GLY A 1 85 ? -19.019 3.580 25.581 1.00 91.75 85 GLY A CA 1
ATOM 652 C C . GLY A 1 85 ? -18.099 3.170 26.734 1.00 91.75 85 GLY A C 1
ATOM 653 O O . GLY A 1 85 ? -17.055 3.791 26.927 1.00 91.75 85 GLY A O 1
ATOM 654 N N . GLN A 1 86 ? -18.430 2.115 27.484 1.00 95.75 86 GLN A N 1
ATOM 655 C CA . GLN A 1 86 ? -17.559 1.599 28.535 1.00 95.75 86 GLN A CA 1
ATOM 656 C C . GLN A 1 86 ? -16.327 0.942 27.914 1.00 95.75 86 GLN A C 1
ATOM 658 O O . GLN A 1 86 ? -16.443 0.061 27.058 1.00 95.75 86 GLN A O 1
ATOM 663 N N . ILE A 1 87 ? -15.144 1.346 28.376 1.00 96.19 87 ILE A N 1
ATOM 664 C CA . ILE A 1 87 ? -13.871 0.759 27.957 1.00 96.19 87 ILE A CA 1
ATOM 665 C C . ILE A 1 87 ? -13.741 -0.643 28.554 1.00 96.19 87 ILE A C 1
ATOM 667 O O . ILE A 1 87 ? -13.787 -0.823 29.768 1.00 96.19 87 ILE A O 1
ATOM 671 N N . ILE A 1 88 ? -13.548 -1.625 27.680 1.00 95.88 88 ILE A N 1
ATOM 672 C CA . ILE A 1 88 ? -13.350 -3.034 28.028 1.00 95.88 88 ILE A CA 1
ATOM 673 C C . ILE A 1 88 ? -11.863 -3.375 28.060 1.00 95.88 88 ILE A C 1
ATOM 675 O O . ILE A 1 88 ? -11.404 -4.127 28.916 1.00 95.88 88 ILE A O 1
ATOM 679 N N . SER A 1 89 ? -11.094 -2.837 27.113 1.00 94.69 89 SER A N 1
ATOM 680 C CA . SER A 1 89 ? -9.658 -3.081 27.034 1.00 94.69 89 SER A CA 1
ATOM 681 C C . SER A 1 89 ? -8.947 -1.944 26.323 1.00 94.69 89 SER A C 1
ATOM 683 O O . SER A 1 89 ? -9.508 -1.316 25.428 1.00 94.69 89 SER A O 1
ATOM 685 N N . THR A 1 90 ? -7.687 -1.731 26.690 1.00 93.69 90 THR A N 1
ATOM 686 C CA . THR A 1 90 ? -6.804 -0.767 26.043 1.00 93.69 90 THR A CA 1
ATOM 687 C C . THR A 1 90 ? -5.421 -1.383 25.875 1.00 93.69 90 THR A C 1
ATOM 689 O O . THR A 1 90 ? -4.879 -1.986 26.805 1.00 93.69 90 THR A O 1
ATOM 692 N N . LYS A 1 91 ? -4.833 -1.226 24.689 1.00 93.38 91 LYS A N 1
ATOM 693 C CA . LYS A 1 91 ? -3.466 -1.649 24.374 1.00 93.38 91 LYS A CA 1
ATOM 694 C C . LYS A 1 91 ? -2.756 -0.554 23.597 1.00 93.38 91 LYS A C 1
ATOM 696 O O . LYS A 1 91 ? -3.322 0.016 22.673 1.00 93.38 91 LYS A O 1
ATOM 701 N N . SER A 1 92 ? -1.513 -0.272 23.965 1.00 89.56 92 SER A N 1
ATOM 702 C CA . SER A 1 92 ? -0.651 0.644 23.226 1.00 89.56 92 SER A CA 1
ATOM 703 C C . SER A 1 92 ? 0.436 -0.122 22.484 1.00 89.56 92 SER A C 1
ATOM 705 O O . SER A 1 92 ? 0.916 -1.159 22.943 1.00 89.56 92 SER A O 1
ATOM 707 N N . THR A 1 93 ? 0.843 0.411 21.338 1.00 85.00 93 THR A N 1
ATOM 708 C CA . THR A 1 93 ? 2.053 -0.001 20.636 1.00 85.00 93 THR A CA 1
ATOM 709 C C . THR A 1 93 ? 2.885 1.227 20.305 1.00 85.00 93 THR A C 1
ATOM 711 O O . THR A 1 93 ? 2.364 2.239 19.841 1.00 85.00 93 THR A O 1
ATOM 714 N N . ARG A 1 94 ? 4.189 1.129 20.558 1.00 78.44 94 ARG A N 1
ATOM 715 C CA . ARG A 1 94 ? 5.210 2.039 20.015 1.00 78.44 94 ARG A CA 1
ATOM 716 C C . ARG A 1 94 ? 5.948 1.403 18.835 1.00 78.44 94 ARG A C 1
ATOM 718 O O . ARG A 1 94 ? 6.837 2.019 18.266 1.00 78.44 94 ARG A O 1
ATOM 725 N N . GLN A 1 95 ? 5.614 0.151 18.512 1.00 64.19 95 GLN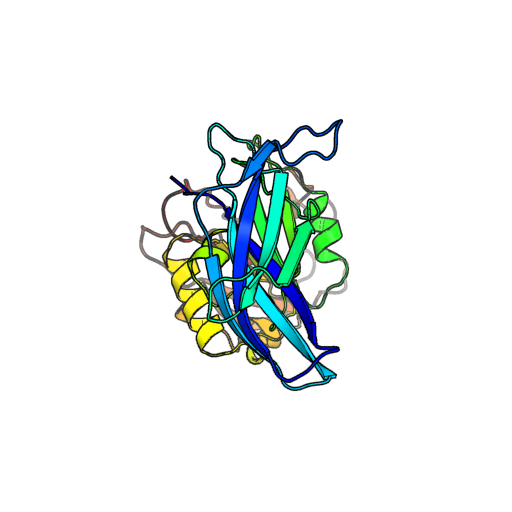 A N 1
ATOM 726 C CA . GLN A 1 95 ? 6.187 -0.573 17.390 1.00 64.19 95 GLN A CA 1
ATOM 727 C C . GLN A 1 95 ? 5.504 -0.110 16.107 1.00 64.19 95 GLN A C 1
ATOM 729 O O . GLN A 1 95 ? 4.282 -0.198 15.971 1.00 64.19 95 GLN A O 1
ATOM 734 N N . GLY A 1 96 ? 6.319 0.388 15.190 1.00 61.94 96 GLY A N 1
ATOM 735 C CA . GLY A 1 96 ? 5.933 0.920 13.895 1.00 61.94 96 GLY A CA 1
ATOM 736 C C . GLY A 1 96 ? 7.131 1.653 13.308 1.00 61.94 96 GLY A C 1
ATOM 737 O O . GLY A 1 96 ? 7.945 2.195 14.055 1.00 61.94 96 GLY A O 1
ATOM 738 N N . TYR A 1 97 ? 7.265 1.621 11.989 1.00 62.41 97 TYR A N 1
ATOM 739 C CA . TYR A 1 97 ? 8.262 2.421 11.297 1.00 62.41 97 TYR A CA 1
ATOM 740 C C . TYR A 1 97 ? 7.616 3.745 10.888 1.00 62.41 97 TYR A C 1
ATOM 742 O O . TYR A 1 97 ? 6.567 3.749 10.242 1.00 62.41 97 TYR A O 1
ATOM 750 N N . GLU A 1 98 ? 8.210 4.858 11.305 1.00 66.19 98 GLU A N 1
ATOM 751 C CA . GLU A 1 98 ? 7.772 6.195 10.917 1.00 66.19 98 GLU A CA 1
ATOM 752 C C . GLU A 1 98 ? 8.646 6.676 9.762 1.00 66.19 98 GLU A C 1
ATOM 754 O O . GLU A 1 98 ? 9.830 6.951 9.952 1.00 66.19 98 GLU A O 1
ATOM 759 N N . VAL A 1 99 ? 8.045 6.790 8.578 1.00 68.12 99 VAL A N 1
ATOM 760 C CA . VAL A 1 99 ? 8.674 7.446 7.428 1.00 68.12 99 VAL A CA 1
ATOM 761 C C . VAL A 1 99 ? 8.780 8.933 7.749 1.00 68.12 99 VAL A C 1
ATOM 763 O O . VAL A 1 99 ? 7.764 9.588 7.996 1.00 68.12 99 VAL A O 1
ATOM 766 N N . GLN A 1 100 ? 10.001 9.465 7.797 1.00 69.94 100 GLN A N 1
ATOM 767 C CA . GLN A 1 100 ? 10.217 10.854 8.186 1.00 69.94 100 GLN A CA 1
ATOM 768 C C . GLN A 1 100 ? 9.806 11.812 7.056 1.00 69.94 100 GLN A C 1
ATOM 770 O O . GLN A 1 100 ? 9.796 11.441 5.877 1.00 69.94 100 GLN A O 1
ATOM 775 N N . PRO A 1 101 ? 9.457 13.073 7.368 1.00 68.50 101 PRO A N 1
ATOM 776 C CA . PRO A 1 101 ? 9.280 14.089 6.339 1.00 68.50 101 PRO A CA 1
ATOM 777 C C . PRO A 1 101 ? 10.533 14.205 5.458 1.00 68.50 101 PRO A C 1
ATOM 779 O O . PRO A 1 101 ? 11.624 14.464 5.957 1.00 68.50 101 PRO A O 1
ATOM 782 N N . GLY A 1 102 ? 10.361 14.039 4.145 1.00 72.31 102 GLY A N 1
ATOM 783 C CA . GLY A 1 102 ? 11.456 14.069 3.170 1.00 72.31 102 GLY A CA 1
ATOM 784 C C . GLY A 1 102 ? 12.032 12.698 2.808 1.00 72.31 102 GLY A C 1
ATOM 785 O O . GLY A 1 102 ? 12.724 12.614 1.796 1.00 72.31 102 GLY A O 1
ATOM 786 N N . ASP A 1 103 ? 11.721 11.641 3.563 1.00 80.81 103 ASP A N 1
ATOM 787 C CA . ASP A 1 103 ? 12.026 10.267 3.157 1.00 80.81 103 ASP A CA 1
ATOM 788 C C . ASP A 1 103 ? 11.156 9.835 1.968 1.00 80.81 103 ASP A C 1
ATOM 790 O O . ASP A 1 103 ? 10.021 10.291 1.815 1.00 80.81 1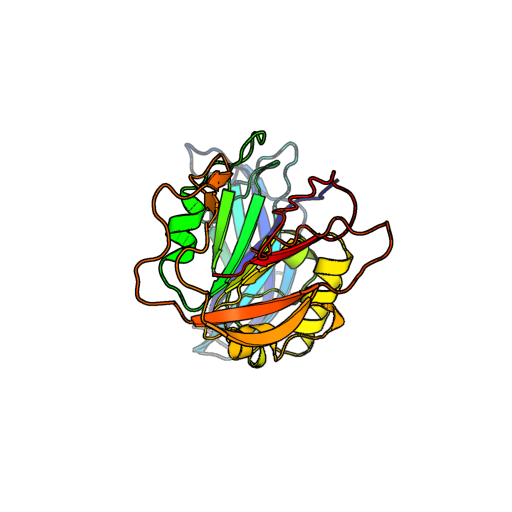03 ASP A O 1
ATOM 794 N N . THR A 1 104 ? 11.682 8.908 1.165 1.00 85.12 104 THR A N 1
ATOM 795 C CA . THR A 1 104 ? 10.962 8.269 0.053 1.00 85.12 104 THR A CA 1
ATOM 796 C C . THR A 1 104 ? 10.494 6.879 0.477 1.00 85.12 104 THR A C 1
ATOM 798 O O . THR A 1 104 ? 11.327 6.041 0.823 1.00 85.12 104 THR A O 1
ATOM 801 N N . LEU A 1 105 ? 9.188 6.599 0.424 1.00 88.69 105 LEU A N 1
ATOM 802 C CA . LEU A 1 105 ? 8.620 5.271 0.675 1.00 88.69 105 LEU A CA 1
ATOM 803 C C . LEU A 1 105 ? 8.378 4.510 -0.636 1.00 88.69 105 LEU A C 1
ATOM 805 O O . LEU A 1 105 ? 7.572 4.910 -1.478 1.00 88.69 105 LEU A O 1
ATOM 809 N N . VAL A 1 106 ? 9.037 3.364 -0.769 1.00 91.62 106 VAL A N 1
ATOM 810 C CA . VAL A 1 106 ? 8.951 2.452 -1.909 1.00 91.62 106 VAL A CA 1
ATOM 811 C C . VAL A 1 106 ? 8.211 1.185 -1.508 1.00 91.62 106 VAL A C 1
ATOM 813 O O . VAL A 1 106 ? 8.626 0.478 -0.591 1.00 91.62 106 VAL A O 1
ATOM 816 N N . GLY A 1 107 ? 7.134 0.869 -2.219 1.00 93.88 107 GLY A N 1
ATOM 817 C CA . GLY A 1 107 ? 6.463 -0.423 -2.131 1.00 93.88 107 GLY A CA 1
ATOM 818 C C . GLY A 1 107 ? 6.985 -1.374 -3.204 1.00 93.88 107 GLY A C 1
ATOM 819 O O . GLY A 1 107 ? 7.067 -0.996 -4.370 1.00 93.88 107 GLY A O 1
ATOM 820 N N . ILE A 1 108 ? 7.322 -2.607 -2.838 1.00 95.56 108 ILE A N 1
ATOM 821 C CA . ILE A 1 108 ? 7.747 -3.643 -3.789 1.00 95.56 108 ILE A CA 1
ATOM 822 C C . ILE A 1 108 ? 6.708 -4.754 -3.814 1.00 95.56 108 ILE A C 1
ATOM 824 O O . ILE A 1 108 ? 6.477 -5.386 -2.785 1.00 95.56 108 ILE A O 1
ATOM 828 N N . LEU A 1 109 ? 6.162 -5.046 -4.993 1.00 96.06 109 LEU A N 1
ATOM 829 C CA . LEU A 1 109 ? 5.472 -6.302 -5.268 1.00 96.06 109 LEU A CA 1
ATOM 830 C C . LEU A 1 109 ? 6.407 -7.162 -6.113 1.00 96.06 109 LEU A C 1
ATOM 832 O O . LEU A 1 109 ? 6.622 -6.887 -7.296 1.00 96.06 109 LEU A O 1
ATOM 836 N N . SER A 1 110 ? 7.011 -8.164 -5.478 1.00 94.00 110 SER A N 1
ATOM 837 C CA . SER A 1 110 ? 7.959 -9.055 -6.135 1.00 94.00 110 SER A CA 1
ATOM 838 C C . SER A 1 110 ? 8.073 -10.395 -5.429 1.00 94.00 110 SER A C 1
ATOM 840 O O . SER A 1 110 ? 8.091 -10.450 -4.199 1.00 94.00 110 SER A O 1
ATOM 842 N N . ASP A 1 111 ? 8.235 -11.448 -6.226 1.00 91.44 111 ASP A N 1
ATOM 843 C CA . ASP A 1 111 ? 8.570 -12.793 -5.753 1.00 91.44 111 ASP A CA 1
ATOM 844 C C . ASP A 1 111 ? 10.081 -12.957 -5.475 1.00 91.44 111 ASP A C 1
ATOM 846 O O . ASP A 1 111 ? 10.527 -14.016 -5.038 1.00 91.44 111 ASP A O 1
ATOM 850 N N . HIS A 1 112 ? 10.905 -11.933 -5.736 1.00 87.81 112 HIS A N 1
ATOM 851 C CA . HIS A 1 112 ? 12.331 -11.957 -5.415 1.00 87.81 112 HIS A CA 1
ATOM 852 C C . HIS A 1 112 ? 12.572 -11.576 -3.950 1.00 87.81 112 HIS A C 1
ATOM 854 O O . HIS A 1 112 ? 12.431 -10.414 -3.563 1.00 87.81 112 HIS A O 1
ATOM 860 N N . ASP A 1 113 ? 13.036 -12.529 -3.139 1.00 80.75 113 ASP A N 1
ATOM 861 C CA . ASP A 1 113 ? 13.250 -12.360 -1.691 1.00 80.75 113 ASP A CA 1
ATOM 862 C C . ASP A 1 113 ? 14.383 -11.388 -1.306 1.00 80.75 113 ASP A C 1
ATOM 864 O O . ASP A 1 113 ? 14.417 -10.873 -0.184 1.00 80.75 113 ASP A O 1
ATOM 868 N N . ASN A 1 114 ? 15.267 -11.012 -2.229 1.00 85.50 114 ASN A N 1
ATOM 869 C CA . ASN A 1 114 ? 16.406 -10.133 -1.939 1.00 85.50 114 ASN A CA 1
ATOM 870 C C . ASN A 1 114 ? 16.243 -8.672 -2.398 1.00 85.50 114 ASN A C 1
ATOM 872 O O . ASN A 1 114 ? 17.049 -7.842 -1.976 1.00 85.50 114 ASN A O 1
ATOM 876 N N . LEU A 1 115 ? 15.229 -8.340 -3.208 1.00 85.38 115 LEU A N 1
ATOM 877 C CA . LEU A 1 115 ? 15.110 -7.015 -3.829 1.00 85.38 115 LEU A CA 1
ATOM 878 C C . LEU A 1 115 ? 14.994 -5.893 -2.788 1.00 85.38 115 LEU A C 1
ATOM 880 O O . LEU A 1 115 ? 15.698 -4.892 -2.879 1.00 85.38 115 LEU A O 1
ATOM 884 N N . GLU A 1 116 ? 14.194 -6.096 -1.738 1.00 88.06 116 GLU A N 1
ATOM 885 C CA . GLU A 1 116 ? 14.092 -5.154 -0.614 1.00 88.06 116 GLU A CA 1
ATOM 886 C C . GLU A 1 116 ? 15.464 -4.872 0.015 1.00 88.06 116 GLU A C 1
ATOM 888 O O . GLU A 1 116 ? 15.876 -3.723 0.134 1.00 88.06 116 GLU A O 1
ATOM 893 N N . ALA A 1 117 ? 16.219 -5.922 0.349 1.00 85.06 117 ALA A N 1
ATOM 894 C CA . ALA A 1 117 ? 17.529 -5.792 0.983 1.00 85.06 117 ALA A CA 1
ATOM 895 C C . ALA A 1 117 ? 18.584 -5.147 0.068 1.00 85.06 117 ALA A C 1
ATOM 897 O O . ALA A 1 117 ? 19.576 -4.610 0.562 1.00 85.06 117 ALA A O 1
ATOM 898 N N . GLN A 1 118 ? 18.413 -5.230 -1.252 1.00 85.25 118 GLN A N 1
ATOM 899 C CA . GLN A 1 118 ? 19.269 -4.546 -2.220 1.00 85.25 118 GLN A CA 1
ATOM 900 C C . GLN A 1 118 ? 18.915 -3.063 -2.319 1.00 85.25 118 GLN A C 1
ATOM 902 O O . GLN A 1 118 ? 19.812 -2.227 -2.226 1.00 85.25 118 GLN A O 1
ATOM 907 N N . LEU A 1 119 ? 17.626 -2.734 -2.449 1.00 85.06 119 LEU A N 1
ATOM 908 C CA . LEU A 1 119 ? 17.173 -1.349 -2.558 1.00 85.06 119 LEU A CA 1
ATOM 909 C C . LEU A 1 119 ? 17.428 -0.568 -1.269 1.00 85.06 119 LEU A C 1
ATOM 911 O O . LEU A 1 119 ? 17.915 0.552 -1.342 1.00 85.06 119 LEU A O 1
ATOM 915 N N . SER A 1 120 ? 17.244 -1.174 -0.095 1.00 83.38 120 SER A N 1
ATOM 916 C CA . SER A 1 120 ? 17.517 -0.530 1.202 1.00 83.38 120 SER A CA 1
ATOM 917 C C . SER A 1 120 ? 18.987 -0.137 1.423 1.00 83.38 120 SER A C 1
ATOM 919 O O . SER A 1 120 ? 19.298 0.537 2.400 1.00 83.38 120 SER A O 1
ATOM 921 N N . LYS A 1 121 ? 19.911 -0.558 0.548 1.00 81.81 121 LYS A N 1
ATOM 922 C CA . LYS A 1 121 ? 21.329 -0.151 0.577 1.00 81.81 121 LYS A CA 1
ATOM 923 C C . LYS A 1 121 ? 21.624 1.060 -0.308 1.00 81.81 121 LYS A C 1
ATOM 925 O O . LYS A 1 121 ? 22.758 1.535 -0.307 1.00 81.81 121 LYS A O 1
ATOM 930 N N . LEU A 1 122 ? 20.654 1.516 -1.098 1.00 80.00 122 LEU A N 1
ATOM 931 C CA . LEU A 1 122 ? 20.822 2.654 -1.989 1.00 80.00 122 LEU A CA 1
ATOM 932 C C . LEU A 1 122 ? 20.733 3.961 -1.206 1.00 80.00 122 LEU A C 1
ATOM 934 O O . LEU A 1 122 ? 19.844 4.153 -0.378 1.00 80.00 122 LEU A O 1
ATOM 938 N N . THR A 1 123 ? 21.630 4.884 -1.534 1.00 72.56 123 THR A N 1
ATOM 939 C CA . THR A 1 123 ? 21.568 6.264 -1.055 1.00 72.56 123 THR A CA 1
ATOM 940 C C . THR A 1 123 ? 21.013 7.132 -2.171 1.00 72.56 123 THR A C 1
ATOM 942 O O . THR A 1 123 ? 21.496 7.081 -3.302 1.00 72.56 123 THR A O 1
ATOM 945 N N . LEU A 1 124 ? 20.000 7.938 -1.866 1.00 72.38 124 LEU A N 1
ATOM 946 C CA . LEU A 1 124 ? 19.415 8.843 -2.846 1.00 72.38 124 LEU A CA 1
ATOM 947 C C . LEU A 1 124 ? 20.351 10.034 -3.071 1.00 72.38 124 LEU A C 1
ATOM 949 O O . LEU A 1 124 ? 20.709 10.763 -2.146 1.00 72.38 124 LEU A O 1
ATOM 953 N N . VAL A 1 125 ? 20.763 10.232 -4.321 1.00 67.56 125 VAL A N 1
ATOM 954 C CA . VAL A 1 125 ? 21.620 11.356 -4.707 1.00 67.56 125 VAL A CA 1
ATOM 955 C C . VAL A 1 125 ? 20.805 12.651 -4.646 1.00 67.56 125 VAL A C 1
ATOM 957 O O . VAL A 1 125 ? 19.685 12.707 -5.149 1.00 67.56 125 VAL A O 1
ATOM 960 N N . ASN A 1 126 ? 21.374 13.708 -4.060 1.00 63.19 126 ASN A N 1
ATOM 961 C CA . ASN A 1 126 ? 20.748 15.034 -3.923 1.00 63.19 126 ASN A CA 1
ATOM 962 C C . ASN A 1 126 ? 19.436 15.060 -3.117 1.00 63.19 126 ASN A C 1
ATOM 964 O O . ASN A 1 126 ? 18.657 16.005 -3.248 1.00 63.19 126 ASN A O 1
ATOM 968 N N . GLN A 1 127 ? 19.191 14.060 -2.271 1.00 63.09 127 GLN A N 1
ATOM 969 C CA . GLN A 1 127 ? 18.066 14.063 -1.341 1.00 63.09 127 GLN A CA 1
ATOM 970 C C . GLN A 1 127 ? 18.578 13.951 0.092 1.00 63.09 127 GLN A C 1
ATOM 972 O O . GLN A 1 127 ? 19.492 13.184 0.378 1.00 63.09 127 GLN A O 1
ATOM 977 N N . ALA A 1 128 ? 18.002 14.752 0.990 1.00 60.91 128 ALA A N 1
ATOM 978 C CA . ALA A 1 128 ? 18.336 14.707 2.412 1.00 60.91 128 ALA A CA 1
ATOM 979 C C . ALA A 1 128 ? 17.651 13.537 3.144 1.00 60.91 128 ALA A C 1
ATOM 981 O O . ALA A 1 128 ? 18.076 13.179 4.240 1.00 60.91 128 ALA A O 1
ATOM 982 N N . GLY A 1 129 ? 16.587 12.975 2.558 1.00 72.12 129 GLY A N 1
ATOM 983 C CA . GLY A 1 129 ? 15.822 11.869 3.126 1.00 72.12 129 GLY A CA 1
ATOM 984 C C . GLY A 1 129 ? 16.390 10.493 2.788 1.00 72.12 129 GLY A C 1
ATOM 985 O O . GLY A 1 129 ? 17.168 10.323 1.847 1.00 72.12 129 GLY A O 1
ATOM 986 N N . SER A 1 130 ? 15.971 9.502 3.568 1.00 80.94 130 SER A N 1
ATOM 987 C CA . SER A 1 130 ? 16.327 8.095 3.386 1.00 80.94 130 SER A CA 1
ATOM 988 C C . SER A 1 130 ? 15.355 7.383 2.445 1.00 80.94 130 SER A C 1
ATOM 990 O O . SER A 1 130 ? 14.208 7.802 2.261 1.00 80.94 130 SER A O 1
ATOM 992 N N . LEU A 1 131 ? 15.813 6.274 1.862 1.00 84.25 131 LEU A N 1
ATOM 993 C CA . LEU A 1 131 ? 14.957 5.349 1.131 1.00 84.25 131 LEU A CA 1
ATOM 994 C C . LEU A 1 131 ? 14.369 4.321 2.100 1.00 84.25 131 LEU A C 1
ATOM 996 O O . LEU A 1 131 ? 15.103 3.566 2.733 1.00 84.25 131 LEU A O 1
ATOM 1000 N N . ASN A 1 132 ? 13.045 4.270 2.174 1.00 86.81 132 ASN A N 1
ATOM 1001 C CA . ASN A 1 132 ? 12.308 3.311 2.979 1.00 86.81 132 ASN A CA 1
ATOM 1002 C C . ASN A 1 132 ? 11.611 2.322 2.072 1.00 86.81 132 ASN A C 1
ATOM 1004 O O . ASN A 1 132 ? 10.831 2.711 1.213 1.00 86.81 132 ASN A O 1
ATOM 1008 N N . VAL A 1 133 ? 11.888 1.040 2.261 1.00 89.56 133 VAL A N 1
ATOM 1009 C CA . VAL A 1 133 ? 11.404 -0.006 1.367 1.00 89.56 133 VAL A CA 1
ATOM 1010 C C . VAL A 1 133 ? 10.471 -0.927 2.140 1.00 89.56 133 VAL A C 1
ATOM 1012 O O . VAL A 1 133 ? 10.810 -1.395 3.222 1.00 89.56 133 VAL A O 1
ATOM 1015 N N . SER A 1 134 ? 9.285 -1.171 1.591 1.00 90.25 134 SER A N 1
ATOM 1016 C CA . SER A 1 134 ? 8.266 -2.039 2.173 1.00 90.25 134 SER A CA 1
ATOM 1017 C C . SER A 1 134 ? 7.826 -3.074 1.154 1.00 90.25 134 SER A C 1
ATOM 1019 O O . SER A 1 134 ? 7.432 -2.738 0.037 1.00 90.25 134 SER A O 1
ATOM 1021 N N . ARG A 1 135 ? 7.818 -4.344 1.553 1.00 92.38 135 ARG A N 1
ATOM 1022 C CA . ARG A 1 135 ? 7.195 -5.395 0.748 1.00 92.38 135 ARG A CA 1
ATOM 1023 C C . ARG A 1 135 ? 5.683 -5.315 0.801 1.00 92.38 135 ARG A C 1
ATOM 1025 O O . ARG A 1 135 ? 5.104 -5.075 1.859 1.00 92.38 135 ARG A O 1
ATOM 1032 N N . LEU A 1 136 ? 5.079 -5.537 -0.355 1.00 93.94 136 LEU A N 1
ATOM 1033 C CA . LEU A 1 136 ? 3.648 -5.590 -0.568 1.00 93.94 136 LEU A CA 1
ATOM 1034 C C . LEU A 1 136 ? 3.287 -6.887 -1.294 1.00 93.94 136 LEU A C 1
ATOM 1036 O O . LEU A 1 136 ? 4.062 -7.446 -2.066 1.00 93.94 136 LEU A O 1
ATOM 1040 N N . ASP A 1 137 ? 2.071 -7.338 -1.044 1.00 93.31 137 ASP A N 1
ATOM 1041 C CA . ASP A 1 137 ? 1.431 -8.500 -1.642 1.00 93.31 137 ASP A CA 1
ATOM 1042 C C . ASP A 1 137 ? -0.047 -8.178 -1.923 1.00 93.31 137 ASP A C 1
ATOM 1044 O O . ASP A 1 137 ? -0.532 -7.072 -1.663 1.00 93.31 137 ASP A O 1
ATOM 1048 N N . ILE A 1 138 ? -0.796 -9.162 -2.422 1.00 92.50 138 ILE A N 1
ATOM 1049 C CA . ILE A 1 138 ? -2.237 -9.031 -2.679 1.00 92.50 138 ILE A CA 1
ATOM 1050 C C . ILE A 1 138 ? -3.049 -8.616 -1.435 1.00 92.50 138 ILE A C 1
ATOM 1052 O O . ILE A 1 138 ? -4.100 -7.997 -1.573 1.00 92.50 138 ILE A O 1
ATOM 1056 N N . GLN A 1 139 ? -2.592 -8.930 -0.220 1.00 90.38 139 GLN A N 1
ATOM 1057 C CA . GLN A 1 139 ? -3.303 -8.607 1.021 1.00 90.38 139 GLN A CA 1
ATOM 1058 C C . GLN A 1 139 ? -2.932 -7.226 1.576 1.00 90.38 139 GLN A C 1
ATOM 1060 O O . GLN A 1 139 ? -3.697 -6.640 2.341 1.00 90.38 139 GLN A O 1
ATOM 1065 N N . THR A 1 140 ? -1.754 -6.715 1.226 1.00 90.38 140 THR A N 1
ATOM 1066 C CA . THR A 1 140 ? -1.166 -5.500 1.807 1.00 90.38 140 THR A CA 1
ATOM 1067 C C . THR A 1 140 ? -1.117 -4.324 0.840 1.00 90.38 140 THR A C 1
ATOM 1069 O O . THR A 1 140 ? -1.030 -3.189 1.308 1.00 90.38 140 THR A O 1
ATOM 1072 N N . LEU A 1 141 ? -1.242 -4.548 -0.475 1.00 94.19 141 LEU A N 1
ATOM 1073 C CA . LEU A 1 141 ? -1.405 -3.471 -1.451 1.00 94.19 141 LEU A CA 1
ATOM 1074 C C . LEU A 1 141 ? -2.695 -2.680 -1.148 1.00 94.19 141 LEU A C 1
ATOM 1076 O O . LEU A 1 141 ? -3.792 -3.254 -1.235 1.00 94.19 141 LEU A O 1
ATOM 1080 N N . PRO A 1 142 ? -2.601 -1.377 -0.817 1.00 92.75 142 PRO A N 1
ATOM 1081 C CA . PRO A 1 142 ? -3.754 -0.613 -0.367 1.00 92.75 142 PRO A CA 1
ATOM 1082 C C . PRO A 1 142 ? -4.830 -0.441 -1.441 1.00 92.75 142 PRO A C 1
ATOM 1084 O O . PRO A 1 142 ? -4.555 -0.159 -2.602 1.00 92.75 142 PRO A O 1
ATOM 1087 N N . THR A 1 143 ? -6.089 -0.506 -1.014 1.00 92.38 143 THR A N 1
ATOM 1088 C CA . THR A 1 143 ? -7.259 -0.108 -1.821 1.00 92.38 143 THR A CA 1
ATOM 1089 C C . THR A 1 143 ? -7.877 1.213 -1.365 1.00 92.38 143 THR A C 1
ATOM 1091 O O . THR A 1 143 ? -8.968 1.576 -1.813 1.00 92.38 143 THR A O 1
ATOM 1094 N N . LEU A 1 144 ? -7.252 1.862 -0.381 1.00 89.88 144 LEU A N 1
ATOM 1095 C CA . LEU A 1 144 ? -7.676 3.136 0.181 1.00 89.88 144 LEU A CA 1
ATOM 1096 C C . LEU A 1 144 ? -6.666 4.202 -0.224 1.00 89.88 144 LEU A C 1
ATOM 1098 O O . LEU A 1 144 ? -5.476 4.063 0.053 1.00 89.88 144 LEU A O 1
ATOM 1102 N N . GLU A 1 145 ? -7.168 5.271 -0.831 1.00 87.69 145 GLU A N 1
ATOM 1103 C CA . GLU A 1 145 ? -6.349 6.334 -1.406 1.00 87.69 145 GLU A CA 1
ATOM 1104 C C . GLU A 1 145 ? -5.401 6.966 -0.388 1.00 87.69 145 GLU A C 1
ATOM 1106 O O . GLU A 1 145 ? -4.207 7.046 -0.640 1.00 87.69 145 GLU A O 1
ATOM 1111 N N . THR A 1 146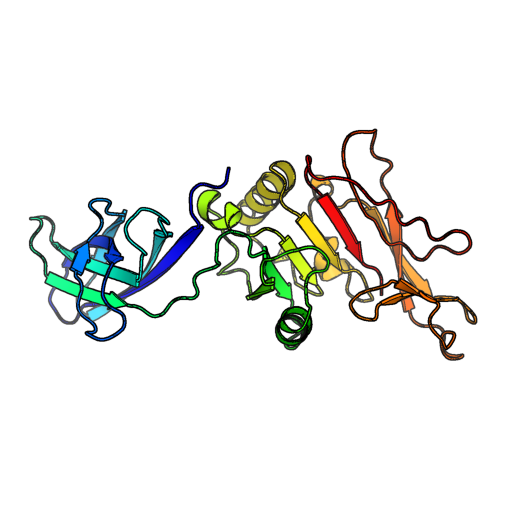 ? -5.895 7.303 0.802 1.00 84.38 146 THR A N 1
ATOM 1112 C CA . THR A 1 146 ? -5.085 7.945 1.849 1.00 84.38 146 THR A CA 1
ATOM 1113 C C . THR A 1 146 ? -3.900 7.100 2.318 1.00 84.38 146 THR A C 1
ATOM 1115 O O . THR A 1 146 ? -2.905 7.645 2.783 1.00 84.38 146 THR A O 1
ATOM 1118 N N . VAL A 1 147 ? -3.987 5.771 2.202 1.00 87.31 147 VAL A N 1
ATOM 1119 C CA . VAL A 1 147 ? -2.884 4.853 2.533 1.00 87.31 147 VAL A CA 1
ATOM 1120 C C . VAL A 1 147 ? -1.966 4.662 1.329 1.00 87.31 147 VAL A C 1
ATOM 1122 O O . VAL A 1 147 ? -0.752 4.573 1.493 1.00 87.31 147 VAL A O 1
ATOM 1125 N N . MET A 1 148 ? -2.533 4.618 0.122 1.00 90.81 148 MET A N 1
ATOM 1126 C CA . MET A 1 148 ? -1.779 4.537 -1.129 1.00 90.81 148 MET A CA 1
ATOM 1127 C C . MET A 1 148 ? -0.891 5.777 -1.331 1.00 90.81 148 MET A C 1
ATOM 1129 O O . MET A 1 148 ? 0.253 5.650 -1.749 1.00 90.81 148 MET A O 1
ATOM 1133 N N . GLU A 1 149 ? -1.379 6.963 -0.952 1.00 87.75 149 GLU A N 1
ATOM 1134 C CA . GLU A 1 149 ? -0.651 8.242 -0.996 1.00 87.75 149 GLU A CA 1
ATOM 1135 C C . GLU A 1 149 ? 0.593 8.290 -0.093 1.00 87.75 149 GLU A C 1
ATOM 1137 O O . GLU A 1 149 ? 1.414 9.194 -0.242 1.00 87.75 149 GLU A O 1
ATOM 1142 N N . ASN A 1 150 ? 0.769 7.322 0.815 1.00 86.50 150 ASN A N 1
ATOM 1143 C CA . ASN A 1 150 ? 2.016 7.199 1.564 1.00 86.50 150 ASN A CA 1
ATOM 1144 C C . ASN A 1 150 ? 3.185 6.752 0.685 1.00 86.50 150 ASN A C 1
ATOM 1146 O O . ASN A 1 150 ? 4.324 7.054 1.023 1.00 86.50 150 ASN A O 1
ATOM 1150 N N . PHE A 1 151 ? 2.917 5.989 -0.381 1.00 90.44 151 PHE A N 1
ATOM 1151 C CA . PHE A 1 151 ? 3.946 5.470 -1.273 1.00 90.44 151 PHE A CA 1
ATOM 1152 C C . PHE A 1 151 ? 4.312 6.514 -2.325 1.00 90.44 151 PHE A C 1
ATOM 1154 O O . PHE A 1 151 ? 3.450 7.041 -3.031 1.00 90.44 151 PHE A O 1
ATOM 1161 N N . ASP A 1 152 ? 5.610 6.767 -2.451 1.00 88.00 152 ASP A N 1
ATOM 1162 C CA . ASP A 1 152 ? 6.203 7.578 -3.512 1.00 88.00 152 ASP A CA 1
ATOM 1163 C C . ASP A 1 152 ? 6.365 6.773 -4.799 1.00 88.00 152 ASP A C 1
ATOM 1165 O O . ASP A 1 152 ? 6.065 7.243 -5.899 1.00 88.00 152 ASP A O 1
ATOM 1169 N N . VAL A 1 153 ? 6.847 5.541 -4.636 1.00 92.12 153 VAL A N 1
ATOM 1170 C CA . VAL A 1 153 ? 7.202 4.636 -5.724 1.00 92.12 153 VAL A CA 1
ATOM 1171 C C . VAL A 1 153 ? 6.602 3.267 -5.444 1.00 92.12 153 VAL A C 1
ATOM 1173 O O . VAL A 1 153 ? 6.670 2.766 -4.321 1.00 92.12 153 VAL A O 1
ATOM 1176 N N . LEU A 1 154 ? 6.057 2.637 -6.478 1.00 95.75 154 LEU A N 1
ATOM 1177 C CA . LEU A 1 154 ? 5.691 1.228 -6.465 1.00 95.75 154 LEU A CA 1
ATOM 1178 C C . LEU A 1 154 ? 6.492 0.509 -7.543 1.00 95.75 154 LEU A C 1
ATOM 1180 O O . LEU A 1 154 ? 6.568 0.979 -8.675 1.00 95.75 154 LEU A O 1
ATOM 1184 N N . ILE A 1 155 ? 7.092 -0.621 -7.184 1.00 94.75 155 ILE A N 1
ATOM 1185 C CA . ILE A 1 155 ? 7.895 -1.451 -8.081 1.00 94.75 155 ILE A CA 1
ATOM 1186 C C . ILE A 1 155 ? 7.174 -2.778 -8.288 1.00 94.75 155 ILE A C 1
ATOM 1188 O O . ILE A 1 155 ? 6.870 -3.477 -7.319 1.00 94.75 155 ILE A O 1
ATOM 1192 N N . LEU A 1 156 ? 6.930 -3.122 -9.550 1.00 94.94 156 LEU A N 1
ATOM 1193 C CA . LEU A 1 156 ? 6.406 -4.413 -9.980 1.00 94.94 156 LEU A CA 1
ATOM 1194 C C . LEU A 1 156 ? 7.533 -5.200 -10.648 1.00 94.94 156 LEU A C 1
ATOM 1196 O O . LEU A 1 156 ? 7.954 -4.859 -11.754 1.00 94.94 156 LEU A O 1
ATOM 1200 N N . ASP A 1 157 ? 8.010 -6.252 -9.985 1.00 91.75 157 ASP A N 1
ATOM 1201 C CA . ASP A 1 157 ? 9.082 -7.105 -10.503 1.00 91.75 157 ASP A CA 1
ATOM 1202 C C . ASP A 1 157 ? 8.753 -8.585 -10.311 1.00 91.75 157 ASP A C 1
ATOM 1204 O O . ASP A 1 157 ? 8.656 -9.062 -9.184 1.00 91.75 157 ASP A O 1
ATOM 1208 N N . ASN A 1 158 ? 8.598 -9.320 -11.416 1.00 92.12 158 ASN A N 1
ATOM 1209 C CA . ASN A 1 158 ? 8.264 -10.750 -11.411 1.00 92.12 158 ASN A CA 1
ATOM 1210 C C . ASN A 1 158 ? 7.080 -11.115 -10.479 1.00 92.12 158 ASN A C 1
ATOM 1212 O O . ASN A 1 158 ? 7.092 -12.147 -9.810 1.00 92.12 158 ASN A O 1
ATOM 1216 N N . PHE A 1 159 ? 6.058 -10.259 -10.424 1.00 94.56 159 PHE A N 1
ATOM 1217 C CA . PHE A 1 159 ? 4.870 -10.432 -9.587 1.00 94.56 159 PHE A CA 1
ATOM 1218 C C . PHE A 1 159 ? 3.652 -10.792 -10.442 1.00 94.56 159 PHE A C 1
ATOM 1220 O O . PHE A 1 159 ? 3.461 -10.237 -11.520 1.00 94.56 159 PHE A O 1
ATOM 1227 N N . ALA A 1 160 ? 2.802 -11.701 -9.962 1.00 95.31 160 ALA A N 1
ATOM 1228 C CA . ALA A 1 160 ? 1.576 -12.112 -10.651 1.00 95.31 160 ALA A CA 1
ATOM 1229 C C . ALA A 1 160 ? 0.475 -11.045 -10.514 1.00 95.31 160 ALA A C 1
ATOM 1231 O O . ALA A 1 160 ? -0.341 -11.091 -9.591 1.00 95.31 160 ALA A O 1
ATOM 1232 N N . THR A 1 161 ? 0.457 -10.048 -11.401 1.00 95.69 161 THR A N 1
ATOM 1233 C CA . THR A 1 161 ? -0.498 -8.927 -11.306 1.00 95.69 161 THR A CA 1
ATOM 1234 C C . THR A 1 161 ? -1.937 -9.332 -11.616 1.00 95.69 161 THR A C 1
ATOM 1236 O O . THR A 1 161 ? -2.858 -8.662 -11.161 1.00 95.69 161 THR A O 1
ATOM 1239 N N . ASP A 1 162 ? -2.155 -10.459 -12.295 1.00 95.38 162 ASP A N 1
ATOM 1240 C CA . ASP A 1 162 ? -3.471 -11.082 -12.490 1.00 95.38 162 ASP A CA 1
ATOM 1241 C C . ASP A 1 162 ? -4.145 -11.510 -11.176 1.00 95.38 162 ASP A C 1
ATOM 1243 O O . ASP A 1 162 ? -5.363 -11.674 -11.130 1.00 95.38 162 ASP A O 1
ATOM 1247 N N . THR A 1 163 ? -3.373 -11.646 -10.096 1.00 95.44 163 THR A N 1
ATOM 1248 C CA . THR A 1 163 ? -3.909 -11.914 -8.758 1.00 95.44 163 THR A CA 1
ATOM 1249 C C . THR A 1 163 ? -4.532 -10.678 -8.107 1.00 95.44 163 THR A C 1
ATOM 1251 O O . THR A 1 163 ? -5.297 -10.818 -7.155 1.00 95.44 163 THR A O 1
ATOM 1254 N N . LEU A 1 164 ? -4.253 -9.466 -8.598 1.00 96.00 164 LEU A N 1
ATOM 1255 C CA . LEU A 1 164 ? -4.806 -8.242 -8.023 1.00 96.00 164 LEU A CA 1
ATOM 1256 C C . LEU A 1 164 ? -6.312 -8.134 -8.280 1.00 96.00 164 LEU A C 1
ATOM 1258 O O . LEU A 1 164 ? -6.827 -8.419 -9.360 1.00 96.00 164 LEU A O 1
ATOM 1262 N N . SER A 1 165 ? -7.037 -7.652 -7.274 1.00 95.88 165 SER A N 1
ATOM 1263 C CA . SER A 1 165 ? -8.464 -7.366 -7.416 1.00 95.88 165 SER A CA 1
ATOM 1264 C C . SER A 1 165 ? -8.715 -6.152 -8.320 1.00 95.88 165 SER A C 1
ATOM 1266 O O . SER A 1 165 ? -7.899 -5.233 -8.402 1.00 95.88 165 SER A O 1
ATOM 1268 N N . ALA A 1 166 ? -9.910 -6.071 -8.916 1.00 94.56 166 ALA A N 1
ATOM 1269 C CA . ALA A 1 166 ? -10.322 -4.906 -9.708 1.00 94.56 166 ALA A CA 1
ATOM 1270 C C . ALA A 1 166 ? -10.185 -3.580 -8.932 1.00 94.56 166 ALA A C 1
ATOM 1272 O O . ALA A 1 166 ? -9.757 -2.570 -9.483 1.00 94.56 166 ALA A O 1
ATOM 1273 N N . ARG A 1 167 ? -10.477 -3.592 -7.623 1.00 95.44 167 ARG A N 1
ATOM 1274 C CA . ARG A 1 167 ? -10.329 -2.412 -6.761 1.00 95.44 167 ARG A CA 1
ATOM 1275 C C . ARG A 1 167 ? -8.867 -1.986 -6.597 1.00 95.44 167 ARG A C 1
ATOM 1277 O O . ARG A 1 167 ? -8.597 -0.790 -6.544 1.00 95.44 167 ARG A O 1
ATOM 1284 N N . GLN A 1 168 ? -7.939 -2.939 -6.516 1.00 96.19 168 GLN A N 1
ATOM 1285 C CA . GLN A 1 168 ? -6.504 -2.649 -6.460 1.00 96.19 168 GLN A CA 1
ATOM 1286 C C . GLN A 1 168 ? -6.004 -2.063 -7.780 1.00 96.19 168 GLN A C 1
ATOM 1288 O O . GLN A 1 168 ? -5.274 -1.078 -7.749 1.00 96.19 168 GLN A O 1
ATOM 1293 N N . PHE A 1 169 ? -6.463 -2.581 -8.924 1.00 94.88 169 PHE A N 1
ATOM 1294 C CA . PHE A 1 169 ? -6.158 -1.994 -10.233 1.00 94.88 169 PHE A CA 1
ATOM 1295 C C . PHE A 1 169 ? -6.627 -0.543 -10.347 1.00 94.88 169 PHE A C 1
ATOM 1297 O O . PHE A 1 169 ? -5.822 0.337 -10.642 1.00 94.88 169 PHE A O 1
ATOM 1304 N N . THR A 1 170 ? -7.898 -0.271 -10.034 1.00 94.75 170 THR A N 1
ATOM 1305 C CA . THR A 1 170 ? -8.438 1.097 -10.070 1.00 94.75 170 THR A CA 1
ATOM 1306 C C . THR A 1 170 ? -7.682 2.028 -9.123 1.00 94.75 170 THR A C 1
ATOM 1308 O O . THR A 1 170 ? -7.456 3.196 -9.449 1.00 94.75 170 THR A O 1
ATOM 1311 N N . MET A 1 171 ? -7.263 1.531 -7.954 1.00 95.50 171 MET A N 1
ATOM 1312 C CA . MET A 1 171 ? -6.473 2.334 -7.026 1.00 95.50 171 MET A CA 1
ATOM 1313 C C . MET A 1 171 ? -5.074 2.630 -7.575 1.00 95.50 171 MET A C 1
ATOM 1315 O O . MET A 1 171 ? -4.627 3.772 -7.497 1.00 95.50 171 MET A O 1
ATOM 1319 N N . LEU A 1 172 ? -4.408 1.639 -8.173 1.00 95.50 172 LEU A N 1
ATOM 1320 C CA . LEU A 1 172 ? -3.097 1.805 -8.798 1.00 95.50 172 LEU A CA 1
ATOM 1321 C C . LEU A 1 172 ? -3.142 2.841 -9.930 1.00 95.50 172 LEU A C 1
ATOM 1323 O O . LEU A 1 172 ? -2.339 3.769 -9.934 1.00 95.50 172 LEU A O 1
ATOM 1327 N N . GLU A 1 173 ? -4.120 2.746 -10.834 1.00 93.25 173 GLU A N 1
ATOM 1328 C CA . GLU A 1 173 ? -4.347 3.734 -11.901 1.00 93.25 173 GLU A CA 1
ATOM 1329 C C . GLU A 1 173 ? -4.557 5.143 -11.354 1.00 93.25 173 GLU A C 1
ATOM 1331 O O . GLU A 1 173 ? -3.918 6.096 -11.802 1.00 93.25 173 GLU A O 1
ATOM 1336 N N . THR A 1 174 ? -5.433 5.274 -10.359 1.00 92.75 174 THR A N 1
ATOM 1337 C CA . THR A 1 174 ? -5.733 6.563 -9.730 1.00 92.75 174 THR A CA 1
ATOM 1338 C C . THR A 1 174 ? -4.488 7.166 -9.084 1.00 92.75 174 THR A C 1
ATOM 1340 O O . THR A 1 174 ? -4.201 8.344 -9.284 1.00 92.75 174 THR A O 1
ATOM 1343 N N . TRP A 1 175 ? -3.714 6.363 -8.353 1.00 94.06 175 TRP A N 1
ATOM 1344 C CA . TRP A 1 175 ? -2.489 6.802 -7.687 1.00 94.06 175 TRP A CA 1
ATOM 1345 C C . TRP A 1 175 ? -1.410 7.249 -8.683 1.00 94.06 175 TRP A C 1
ATOM 1347 O O . TRP A 1 175 ? -0.842 8.329 -8.512 1.00 94.06 175 TRP A O 1
ATOM 1357 N N . VAL A 1 176 ? -1.193 6.501 -9.773 1.00 91.88 176 VAL A N 1
ATOM 1358 C CA . VAL A 1 176 ? -0.276 6.912 -10.854 1.00 91.88 176 VAL A CA 1
ATOM 1359 C C . VAL A 1 176 ? -0.730 8.235 -11.476 1.00 91.88 176 VAL A C 1
ATOM 1361 O O . VAL A 1 176 ? 0.070 9.156 -11.641 1.00 91.88 176 VAL A O 1
ATOM 1364 N N . ASN A 1 177 ? -2.026 8.376 -11.766 1.00 88.38 177 ASN A N 1
ATOM 1365 C CA . ASN A 1 177 ? -2.587 9.606 -12.336 1.00 88.38 177 ASN A CA 1
ATOM 1366 C C . ASN A 1 177 ? -2.462 10.817 -11.394 1.00 88.38 177 ASN A C 1
ATOM 1368 O O . ASN A 1 177 ? -2.407 11.952 -11.864 1.00 88.38 177 ASN A O 1
ATOM 1372 N N . ARG A 1 178 ? -2.376 10.593 -10.077 1.00 87.06 178 ARG A N 1
ATOM 1373 C CA . ARG A 1 178 ? -2.180 11.634 -9.053 1.00 87.06 178 ARG A CA 1
ATOM 1374 C C . ARG A 1 178 ? -0.713 11.964 -8.769 1.00 87.06 178 ARG A C 1
ATOM 1376 O O . ARG A 1 178 ? -0.447 12.802 -7.911 1.00 87.06 178 ARG A O 1
ATOM 1383 N N . GLY A 1 179 ? 0.233 11.364 -9.491 1.00 84.94 179 GLY A N 1
ATOM 1384 C CA . GLY A 1 179 ? 1.656 11.688 -9.366 1.00 84.94 179 GLY A CA 1
ATOM 1385 C C . GLY A 1 179 ? 2.532 10.566 -8.815 1.00 84.94 179 GLY A C 1
ATOM 1386 O O . GLY A 1 179 ? 3.739 10.771 -8.710 1.00 84.94 179 GLY A O 1
ATOM 1387 N N . GLY A 1 180 ? 1.958 9.408 -8.476 1.00 88.50 180 GLY A N 1
ATOM 1388 C CA . GLY A 1 180 ? 2.719 8.230 -8.063 1.00 88.50 180 GLY A CA 1
ATOM 1389 C C . GLY A 1 180 ? 3.667 7.733 -9.156 1.00 88.50 180 GLY A C 1
ATOM 1390 O O . GLY A 1 180 ? 3.373 7.869 -10.348 1.00 88.50 180 GLY A O 1
ATOM 1391 N N . ILE A 1 181 ? 4.806 7.165 -8.753 1.00 90.69 181 ILE A N 1
ATOM 1392 C CA . ILE A 1 181 ? 5.808 6.624 -9.679 1.00 90.69 181 ILE A CA 1
ATOM 1393 C C . ILE A 1 181 ? 5.686 5.104 -9.752 1.00 90.69 181 ILE A C 1
ATOM 1395 O O . ILE A 1 181 ? 6.089 4.398 -8.828 1.00 90.69 181 ILE A O 1
ATOM 1399 N N . LEU A 1 182 ? 5.174 4.586 -10.865 1.00 93.25 182 LEU A N 1
ATOM 1400 C CA . LEU A 1 182 ? 5.145 3.143 -11.106 1.00 93.25 182 LEU A CA 1
ATOM 1401 C C . LEU A 1 182 ? 6.395 2.714 -11.881 1.00 93.25 182 LEU A C 1
ATOM 1403 O O . LEU A 1 182 ? 6.650 3.211 -12.981 1.00 93.25 182 LEU A O 1
ATOM 1407 N N . ILE A 1 183 ? 7.163 1.794 -11.302 1.00 91.19 183 ILE A N 1
ATOM 1408 C CA . ILE A 1 183 ? 8.291 1.132 -11.954 1.00 91.19 183 ILE A CA 1
ATOM 1409 C C . ILE A 1 183 ? 7.872 -0.286 -12.322 1.00 91.19 183 ILE A C 1
ATOM 1411 O O . ILE A 1 183 ? 7.515 -1.094 -11.466 1.00 91.19 183 ILE A O 1
ATOM 1415 N N . GLU A 1 184 ? 7.955 -0.587 -13.606 1.00 89.75 184 GLU A N 1
ATOM 1416 C CA . GLU A 1 184 ? 7.597 -1.869 -14.194 1.00 89.75 184 GLU A CA 1
ATOM 1417 C C . GLU A 1 184 ? 8.875 -2.548 -14.681 1.00 89.75 184 GLU A C 1
ATOM 1419 O O . GLU A 1 184 ? 9.607 -2.010 -15.518 1.00 89.75 184 GLU A O 1
ATOM 1424 N N . VAL A 1 185 ? 9.175 -3.727 -14.144 1.00 86.50 185 VAL A N 1
ATOM 1425 C CA . VAL A 1 185 ? 10.371 -4.480 -14.525 1.00 86.50 185 VAL A CA 1
ATOM 1426 C C . VAL A 1 185 ? 9.995 -5.547 -15.550 1.00 86.50 185 VAL A C 1
ATOM 1428 O O . VAL A 1 185 ? 9.062 -6.330 -15.357 1.00 86.50 185 VAL A O 1
ATOM 1431 N N . GLY A 1 186 ? 10.714 -5.539 -16.674 1.00 82.12 186 GLY A N 1
ATOM 1432 C CA . GLY A 1 186 ? 10.607 -6.538 -17.732 1.00 82.12 186 GLY A CA 1
ATOM 1433 C C . GLY A 1 186 ? 11.381 -7.822 -17.411 1.00 82.12 186 GLY A C 1
ATOM 1434 O O . GLY A 1 186 ? 11.334 -8.346 -16.303 1.00 82.12 186 GLY A O 1
ATOM 1435 N N . GLY A 1 187 ? 12.091 -8.349 -18.407 1.00 82.44 187 GLY A N 1
ATOM 1436 C CA . GLY A 1 187 ? 12.851 -9.598 -18.307 1.00 82.44 187 GLY A CA 1
ATOM 1437 C C . GLY A 1 187 ? 12.067 -10.812 -18.807 1.00 82.44 187 GLY A C 1
ATOM 1438 O O . GLY A 1 187 ? 10.990 -10.688 -19.385 1.00 82.44 187 GLY A O 1
ATOM 1439 N N . LEU A 1 188 ? 12.604 -12.018 -18.611 1.00 85.50 188 LEU A N 1
ATOM 1440 C CA . LEU A 1 188 ? 12.059 -13.245 -19.219 1.00 85.50 188 LEU A CA 1
ATOM 1441 C C . LEU A 1 188 ? 10.602 -13.538 -18.833 1.00 85.50 188 LEU A C 1
ATOM 1443 O O . LEU A 1 188 ? 9.840 -14.049 -19.649 1.00 85.50 188 LEU A O 1
ATOM 1447 N N . ASN A 1 189 ? 10.210 -13.154 -17.617 1.00 88.12 189 ASN A N 1
ATOM 1448 C CA . ASN A 1 189 ? 8.872 -13.381 -17.070 1.00 88.12 189 ASN A CA 1
ATOM 1449 C C . ASN A 1 189 ? 7.959 -12.150 -17.181 1.00 88.12 189 ASN A C 1
ATOM 1451 O O . ASN A 1 189 ? 6.938 -12.089 -16.497 1.00 88.12 189 ASN A O 1
ATOM 1455 N N . TRP A 1 190 ? 8.289 -11.172 -18.036 1.00 89.19 190 TRP A N 1
ATOM 1456 C CA . TRP A 1 190 ? 7.538 -9.915 -18.146 1.00 89.19 190 TRP A CA 1
ATOM 1457 C C . TRP A 1 190 ? 6.034 -10.127 -18.361 1.00 89.19 190 TRP A C 1
ATOM 1459 O O . TRP A 1 190 ? 5.237 -9.333 -17.875 1.00 89.19 190 TRP A O 1
ATOM 1469 N N . GLN A 1 191 ? 5.628 -11.193 -19.065 1.00 93.50 191 GLN A N 1
ATOM 1470 C CA . GLN A 1 191 ? 4.218 -11.478 -19.354 1.00 93.50 191 GLN A CA 1
ATOM 1471 C C . GLN A 1 191 ? 3.406 -11.646 -18.075 1.00 93.50 191 GLN A C 1
ATOM 1473 O O . GLN A 1 191 ? 2.297 -11.139 -17.986 1.00 93.50 191 GLN A O 1
ATOM 1478 N N . ARG A 1 192 ? 3.975 -12.293 -17.059 1.00 93.75 192 ARG A N 1
ATOM 1479 C CA . ARG A 1 192 ? 3.311 -12.513 -15.773 1.00 93.75 192 ARG A CA 1
ATOM 1480 C C . ARG A 1 192 ? 3.006 -11.200 -15.047 1.00 93.75 192 ARG A C 1
ATOM 1482 O O . ARG A 1 192 ? 1.943 -11.070 -14.451 1.00 93.75 192 ARG A O 1
ATOM 1489 N N . THR A 1 193 ? 3.926 -10.241 -15.125 1.00 93.50 193 THR A N 1
ATOM 1490 C CA . THR A 1 193 ? 3.808 -8.951 -14.434 1.00 93.50 193 THR A CA 1
ATOM 1491 C C . THR A 1 193 ? 3.052 -7.917 -15.254 1.00 93.50 193 THR A C 1
ATOM 1493 O O . THR A 1 193 ? 2.209 -7.212 -14.715 1.00 93.50 193 THR A O 1
ATOM 1496 N N . LEU A 1 194 ? 3.341 -7.796 -16.549 1.00 93.75 194 LEU A N 1
ATOM 1497 C CA . LEU A 1 194 ? 2.908 -6.657 -17.362 1.00 93.75 194 LEU A CA 1
ATOM 1498 C C . LEU A 1 194 ? 1.698 -6.968 -18.244 1.00 93.75 194 LEU A C 1
ATOM 1500 O O . LEU A 1 194 ? 0.937 -6.061 -18.553 1.00 93.75 194 LEU A O 1
ATOM 1504 N N . GLN A 1 195 ? 1.489 -8.221 -18.663 1.00 92.81 195 GLN A N 1
ATOM 1505 C CA . GLN A 1 195 ? 0.372 -8.564 -19.555 1.00 92.81 195 GLN A CA 1
ATOM 1506 C C . GLN A 1 195 ? -1.012 -8.352 -18.914 1.00 92.81 195 GLN A C 1
ATOM 1508 O O . GLN A 1 195 ? -1.904 -7.893 -19.629 1.00 92.81 195 GLN A O 1
ATOM 1513 N N . PRO A 1 196 ? -1.227 -8.651 -17.613 1.00 94.81 196 PRO A N 1
ATOM 1514 C CA . PRO A 1 196 ? -2.509 -8.391 -16.958 1.00 94.81 196 PRO A CA 1
ATOM 1515 C C . PRO A 1 196 ? -2.751 -6.907 -16.662 1.00 94.81 196 PRO A C 1
ATOM 1517 O O . PRO A 1 196 ? -3.888 -6.529 -16.375 1.00 94.81 196 PRO A O 1
ATOM 1520 N N . LEU A 1 197 ? -1.711 -6.062 -16.709 1.00 92.50 197 LEU A N 1
ATOM 1521 C CA . LEU A 1 197 ? -1.861 -4.641 -16.418 1.00 92.50 197 LEU A CA 1
ATOM 1522 C C . LEU A 1 197 ? -2.728 -3.961 -17.490 1.00 92.50 197 LEU A C 1
ATOM 1524 O O . LEU A 1 197 ? -2.553 -4.196 -18.692 1.00 92.50 197 LEU A O 1
ATOM 1528 N N . PRO A 1 198 ? -3.632 -3.055 -17.084 1.00 90.31 198 PRO A N 1
ATOM 1529 C CA . PRO A 1 198 ? -4.288 -2.141 -18.000 1.00 90.31 198 PRO A CA 1
ATOM 1530 C C . PRO A 1 198 ? -3.274 -1.423 -18.898 1.00 90.31 198 PRO A C 1
ATOM 1532 O O . PRO A 1 198 ? -2.238 -0.944 -18.439 1.00 90.31 198 PRO A O 1
ATOM 1535 N N . LYS A 1 199 ? -3.591 -1.269 -20.189 1.00 87.94 199 LYS A N 1
ATOM 1536 C CA . LYS A 1 199 ? -2.748 -0.499 -21.130 1.00 87.94 199 LYS A CA 1
ATOM 1537 C C . LYS A 1 199 ? -2.532 0.942 -20.670 1.00 87.94 199 LYS A C 1
ATOM 1539 O O . LYS A 1 199 ? -1.519 1.549 -20.979 1.00 87.94 199 LYS A O 1
ATOM 1544 N N . SER A 1 200 ? -3.501 1.471 -19.933 1.00 85.81 200 SER A N 1
ATOM 1545 C CA . SER A 1 200 ? -3.452 2.756 -19.253 1.00 85.81 200 SER A CA 1
ATOM 1546 C C . SER A 1 200 ? -2.383 2.830 -18.180 1.00 85.81 200 SER A C 1
ATOM 1548 O O . SER A 1 200 ? -2.152 3.951 -17.765 1.00 85.81 200 SER A O 1
ATOM 1550 N N . LEU A 1 201 ? -1.748 1.739 -17.737 1.00 89.00 201 LEU A N 1
ATOM 1551 C CA . LEU A 1 201 ? -0.615 1.714 -16.800 1.00 89.00 201 LEU A CA 1
ATOM 1552 C C . LEU A 1 2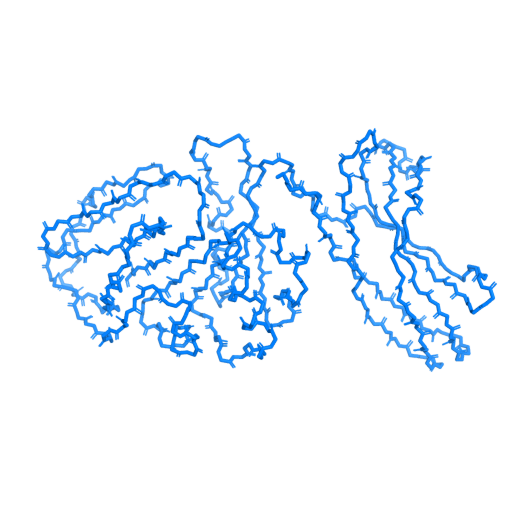01 ? 0.732 1.501 -17.500 1.00 89.00 201 LEU A C 1
ATOM 1554 O O . LEU A 1 201 ? 1.714 2.103 -17.086 1.00 89.00 201 LEU A O 1
ATOM 1558 N N . LEU A 1 202 ? 0.746 0.804 -18.634 1.00 89.25 202 LEU A N 1
ATOM 1559 C CA . LEU A 1 202 ? 1.965 0.517 -19.389 1.00 89.25 202 LEU A CA 1
ATOM 1560 C C . LEU A 1 202 ? 2.418 1.727 -20.236 1.00 89.25 202 LEU A C 1
ATOM 1562 O O . LEU A 1 202 ? 1.659 2.183 -21.091 1.00 89.25 202 LEU A O 1
ATOM 1566 N N . PRO A 1 203 ? 3.656 2.235 -20.085 1.00 82.81 203 PRO A N 1
ATOM 1567 C CA . PRO A 1 203 ? 4.220 3.284 -20.943 1.00 82.81 203 PRO A CA 1
ATOM 1568 C C . PRO A 1 203 ? 4.740 2.743 -22.288 1.00 82.81 203 PRO A C 1
ATOM 1570 O O . PRO A 1 203 ? 5.211 3.500 -23.141 1.00 82.81 203 PRO A O 1
ATOM 1573 N N . VAL A 1 204 ? 4.705 1.422 -22.471 1.00 84.31 204 VAL A N 1
ATOM 1574 C CA . VAL A 1 204 ? 5.242 0.723 -23.636 1.00 84.31 204 VAL A CA 1
ATOM 1575 C C . VAL A 1 204 ? 4.263 -0.322 -24.165 1.00 84.31 204 VAL A C 1
ATOM 1577 O O . VAL A 1 204 ? 3.410 -0.840 -23.447 1.00 84.31 204 VAL A O 1
ATOM 1580 N N . THR A 1 205 ? 4.447 -0.708 -25.423 1.00 87.50 205 THR A N 1
ATOM 1581 C CA . THR A 1 205 ? 3.940 -1.977 -25.953 1.00 87.50 205 THR A CA 1
ATOM 1582 C C . THR A 1 205 ? 5.072 -2.991 -25.921 1.00 87.50 205 THR A C 1
ATOM 1584 O O . THR A 1 205 ? 6.134 -2.723 -26.477 1.00 87.50 205 THR A O 1
ATOM 1587 N N . MET A 1 206 ? 4.855 -4.154 -25.313 1.00 85.50 206 MET A N 1
ATOM 1588 C CA . MET A 1 206 ? 5.823 -5.254 -25.326 1.00 85.50 206 MET A CA 1
ATOM 1589 C C . MET A 1 206 ? 5.792 -5.979 -26.682 1.00 85.50 206 MET A C 1
ATOM 1591 O O . MET A 1 206 ? 4.713 -6.284 -27.187 1.00 85.50 206 MET A O 1
ATOM 1595 N N . GLN A 1 207 ? 6.956 -6.269 -27.274 1.00 86.56 207 GLN A N 1
ATOM 1596 C CA . GLN A 1 207 ? 7.077 -7.075 -28.505 1.00 86.56 207 GLN A CA 1
ATOM 1597 C C . GLN A 1 207 ? 7.341 -8.559 -28.233 1.00 86.56 207 GLN A C 1
ATOM 1599 O O . GLN A 1 207 ? 7.234 -9.371 -29.148 1.00 86.56 207 GLN A O 1
ATOM 1604 N N . GLY A 1 208 ? 7.683 -8.922 -26.995 1.00 85.12 208 GLY A N 1
ATOM 1605 C CA . GLY A 1 208 ? 8.051 -10.287 -26.626 1.00 85.12 208 GLY A CA 1
ATOM 1606 C C . GLY A 1 208 ? 9.527 -10.427 -26.286 1.00 85.12 208 GLY A C 1
ATOM 1607 O O . GLY A 1 208 ? 10.194 -9.452 -25.932 1.00 85.12 208 GLY A O 1
ATOM 1608 N N . LEU A 1 209 ? 10.017 -11.663 -26.348 1.00 85.44 209 LEU A N 1
ATOM 1609 C CA . LEU A 1 209 ? 11.409 -11.987 -26.058 1.00 85.44 209 LEU A CA 1
ATOM 1610 C C . LEU A 1 209 ? 12.262 -11.904 -27.325 1.00 85.44 209 LEU A C 1
ATOM 1612 O O . LEU A 1 209 ? 11.822 -12.280 -28.411 1.00 85.44 209 LEU A O 1
ATOM 1616 N N . ASN A 1 210 ? 13.492 -11.432 -27.175 1.00 84.06 210 ASN A N 1
ATOM 1617 C CA . ASN A 1 210 ? 14.505 -11.421 -28.221 1.00 84.06 210 ASN A CA 1
ATOM 1618 C C . ASN A 1 210 ? 15.862 -11.802 -27.623 1.00 84.06 210 ASN A C 1
ATOM 1620 O O . ASN A 1 210 ? 16.013 -11.883 -26.409 1.00 84.06 210 ASN A O 1
ATOM 1624 N N . VAL A 1 211 ? 16.850 -12.042 -28.472 1.00 81.62 211 VAL A N 1
ATOM 1625 C CA . VAL A 1 211 ? 18.225 -12.308 -28.065 1.00 81.62 211 VAL A CA 1
ATOM 1626 C C . VAL A 1 211 ? 19.016 -11.013 -28.190 1.00 81.62 211 VAL A C 1
ATOM 1628 O O . VAL A 1 211 ? 19.023 -10.375 -29.246 1.00 81.62 211 VAL A O 1
ATOM 1631 N N . LEU A 1 212 ? 19.672 -10.606 -27.107 1.00 79.62 212 LEU A N 1
ATOM 1632 C CA . LEU A 1 212 ? 20.520 -9.424 -27.102 1.00 79.62 212 LEU A CA 1
ATOM 1633 C C . LEU A 1 212 ? 21.817 -9.741 -27.857 1.00 79.62 212 LEU A C 1
ATOM 1635 O O . LEU A 1 212 ? 22.544 -10.632 -27.423 1.00 79.62 212 LEU A O 1
ATOM 1639 N N . PRO A 1 213 ? 22.124 -9.062 -28.978 1.00 76.81 213 PRO A N 1
ATOM 1640 C CA . PRO A 1 213 ? 23.269 -9.426 -29.804 1.00 76.81 213 PRO A CA 1
ATOM 1641 C C . PRO A 1 213 ? 24.591 -9.397 -29.033 1.00 76.81 213 PRO A C 1
ATOM 1643 O O . PRO A 1 213 ? 24.788 -8.551 -28.154 1.00 76.81 213 PRO A O 1
ATOM 1646 N N . GLU A 1 214 ? 25.515 -10.277 -29.413 1.00 69.75 214 GLU A N 1
ATOM 1647 C CA . GLU A 1 214 ? 26.900 -10.225 -28.940 1.00 69.75 214 GLU A CA 1
ATOM 1648 C C . GLU A 1 214 ? 27.501 -8.827 -29.163 1.00 69.75 214 GLU A C 1
ATOM 1650 O O . GLU A 1 214 ? 27.101 -8.107 -30.083 1.00 69.75 214 GLU A O 1
ATOM 1655 N N . GLN A 1 215 ? 28.457 -8.441 -28.311 1.00 68.62 215 GLN A N 1
ATOM 1656 C CA . GLN A 1 215 ? 29.131 -7.132 -28.366 1.00 68.62 215 GLN A CA 1
ATOM 1657 C C . GLN A 1 215 ? 28.188 -5.927 -28.178 1.00 68.62 215 GLN A C 1
ATOM 1659 O O . GLN A 1 215 ? 28.512 -4.800 -28.553 1.00 68.62 215 GLN A O 1
ATOM 1664 N N . THR A 1 216 ? 27.004 -6.132 -27.590 1.00 71.81 216 THR A N 1
ATOM 1665 C CA . THR A 1 216 ? 26.162 -5.006 -27.175 1.00 71.81 216 THR A CA 1
ATOM 1666 C C . THR A 1 216 ? 26.773 -4.332 -25.947 1.00 71.81 216 THR A C 1
ATOM 1668 O O . THR A 1 216 ? 26.856 -4.938 -24.878 1.00 71.81 216 THR A O 1
ATOM 1671 N N . HIS A 1 217 ? 27.149 -3.059 -26.086 1.00 71.69 217 HIS A N 1
ATOM 1672 C CA . HIS A 1 217 ? 27.603 -2.238 -24.966 1.00 71.69 217 HIS A CA 1
ATOM 1673 C C . HIS A 1 217 ? 26.429 -1.904 -24.040 1.00 71.69 217 HIS A C 1
ATOM 1675 O O . HIS A 1 217 ? 25.483 -1.218 -24.435 1.00 71.69 217 HIS A O 1
ATOM 1681 N N . LEU A 1 218 ? 26.496 -2.382 -22.800 1.00 70.31 218 LEU A N 1
ATOM 1682 C CA . LEU A 1 218 ? 25.505 -2.091 -21.770 1.00 70.31 218 LEU A CA 1
ATOM 1683 C C . LEU A 1 218 ? 25.915 -0.886 -20.932 1.00 70.31 218 LEU A C 1
ATOM 1685 O O . LEU A 1 218 ? 27.097 -0.588 -20.769 1.00 70.31 218 LEU A O 1
ATOM 1689 N N . LEU A 1 219 ? 24.926 -0.210 -20.357 1.00 69.31 219 LEU A N 1
ATOM 1690 C CA . LEU A 1 219 ? 25.167 0.705 -19.252 1.00 69.31 219 LEU A CA 1
ATOM 1691 C C . LEU A 1 219 ? 25.171 -0.099 -17.952 1.00 69.31 219 LEU A C 1
ATOM 1693 O O . LEU A 1 219 ? 24.326 -0.960 -17.726 1.00 69.31 219 LEU A O 1
ATOM 1697 N N . SER A 1 220 ? 26.128 0.210 -17.096 1.00 63.28 220 SER A N 1
ATOM 1698 C CA . SER A 1 220 ? 26.201 -0.240 -15.716 1.00 63.28 220 SER A CA 1
ATOM 1699 C C . SER A 1 220 ? 25.803 0.907 -14.794 1.00 63.28 220 SER A C 1
ATOM 1701 O O . SER A 1 220 ? 26.149 2.066 -15.034 1.00 63.28 220 SER A O 1
ATOM 1703 N N . PHE A 1 221 ? 25.062 0.586 -13.739 1.00 62.53 221 PHE A N 1
ATOM 1704 C CA . PHE A 1 221 ? 24.724 1.525 -12.679 1.00 62.53 221 PHE A CA 1
ATOM 1705 C C . PHE A 1 221 ? 25.456 1.108 -11.407 1.00 62.53 221 PHE A C 1
ATOM 1707 O O . PHE A 1 221 ? 25.299 -0.016 -10.936 1.00 62.53 221 PHE A O 1
ATOM 1714 N N . ASN A 1 222 ? 26.275 2.004 -10.863 1.00 58.97 222 ASN A N 1
ATOM 1715 C CA . ASN A 1 222 ? 27.075 1.747 -9.659 1.00 58.97 222 ASN A CA 1
ATOM 1716 C C . ASN A 1 222 ? 26.445 2.323 -8.376 1.00 58.97 222 ASN A C 1
ATOM 1718 O O . ASN A 1 222 ? 27.116 2.400 -7.351 1.00 58.97 222 ASN A O 1
ATOM 1722 N N . GLY A 1 223 ? 25.185 2.767 -8.441 1.00 54.44 223 GLY A N 1
ATOM 1723 C CA . GLY A 1 223 ? 24.483 3.435 -7.343 1.00 54.44 223 GLY A CA 1
ATOM 1724 C C . GLY A 1 223 ? 24.402 4.956 -7.486 1.00 54.44 223 GLY A C 1
ATOM 1725 O O . GLY A 1 223 ? 23.437 5.541 -7.011 1.00 54.44 223 GLY A O 1
ATOM 1726 N N . ASN A 1 224 ? 25.349 5.590 -8.190 1.00 56.53 224 ASN A N 1
ATOM 1727 C CA . ASN A 1 224 ? 25.417 7.055 -8.301 1.00 56.53 224 ASN A CA 1
ATOM 1728 C C . ASN A 1 224 ? 25.455 7.556 -9.749 1.00 56.53 224 ASN A C 1
ATOM 1730 O O . ASN A 1 224 ? 24.944 8.635 -10.043 1.00 56.53 224 ASN A O 1
ATOM 1734 N N . THR A 1 225 ? 26.070 6.802 -10.661 1.00 57.00 225 THR A N 1
ATOM 1735 C CA . THR A 1 225 ? 26.203 7.181 -12.070 1.00 57.00 225 THR A CA 1
ATOM 1736 C C . THR A 1 225 ? 25.929 5.999 -12.991 1.00 57.00 225 THR A C 1
ATOM 1738 O O . THR A 1 225 ? 26.223 4.845 -12.671 1.00 57.00 225 THR A O 1
ATOM 1741 N N . MET A 1 226 ? 25.359 6.301 -14.160 1.00 61.19 226 MET A N 1
ATOM 1742 C CA . MET A 1 226 ? 25.371 5.376 -15.288 1.00 61.19 226 MET A CA 1
ATOM 1743 C C . MET A 1 226 ? 26.718 5.504 -15.995 1.00 61.19 226 MET A C 1
ATOM 1745 O O . MET A 1 226 ? 27.104 6.596 -16.413 1.00 61.19 226 MET A O 1
ATOM 1749 N N . GLN A 1 227 ? 27.436 4.397 -16.122 1.00 62.59 227 GLN A N 1
ATOM 1750 C CA . GLN A 1 227 ? 28.701 4.311 -16.849 1.00 62.59 227 GLN A CA 1
ATOM 1751 C C . GLN A 1 227 ? 28.636 3.146 -17.833 1.00 62.59 227 GLN A C 1
ATOM 1753 O O . GLN A 1 227 ? 27.986 2.149 -17.522 1.00 62.59 227 GLN A O 1
ATOM 1758 N N . PRO A 1 228 ? 29.298 3.212 -18.999 1.00 65.12 228 PRO A N 1
ATOM 1759 C CA . PRO A 1 228 ? 29.449 2.040 -19.855 1.00 65.12 228 PRO A CA 1
ATOM 1760 C C . PRO A 1 228 ? 29.990 0.859 -19.044 1.00 65.12 228 PRO A C 1
ATOM 1762 O O . PRO A 1 228 ? 30.929 1.020 -18.262 1.00 65.12 228 PRO A O 1
ATOM 1765 N N . ALA A 1 229 ? 29.374 -0.310 -19.188 1.00 63.62 229 ALA A N 1
ATOM 1766 C CA . ALA A 1 229 ? 29.856 -1.523 -18.554 1.00 63.62 229 ALA A CA 1
ATOM 1767 C C . ALA A 1 229 ? 31.284 -1.805 -19.042 1.00 63.62 229 ALA A C 1
ATOM 1769 O O . ALA A 1 229 ? 31.583 -1.705 -20.229 1.00 63.62 229 ALA A O 1
ATOM 1770 N N . THR A 1 230 ? 32.183 -2.156 -18.123 1.00 60.62 230 THR A N 1
ATOM 1771 C CA . THR A 1 230 ? 33.604 -2.397 -18.435 1.00 60.62 230 THR A CA 1
ATOM 1772 C C . THR A 1 230 ? 33.849 -3.716 -19.170 1.00 60.62 230 THR A C 1
ATOM 1774 O O . THR A 1 230 ? 34.974 -3.994 -19.583 1.00 60.62 230 THR A O 1
ATOM 1777 N N . LYS A 1 231 ? 32.805 -4.535 -19.327 1.00 60.06 231 LYS A N 1
ATOM 1778 C CA . LYS A 1 231 ? 32.806 -5.773 -20.100 1.00 60.06 231 LYS A CA 1
ATOM 1779 C C . LYS A 1 231 ? 31.541 -5.826 -20.941 1.00 60.06 231 LYS A C 1
ATOM 1781 O O . LYS A 1 231 ? 30.447 -5.627 -20.411 1.00 60.06 231 LYS A O 1
ATOM 1786 N N . ASP A 1 232 ? 31.715 -6.135 -22.219 1.00 59.03 232 ASP A N 1
ATOM 1787 C CA . ASP A 1 232 ? 30.605 -6.528 -23.075 1.00 59.03 232 ASP A CA 1
ATOM 1788 C C . ASP A 1 232 ? 29.999 -7.838 -22.577 1.00 59.03 232 ASP A C 1
ATOM 1790 O O . ASP A 1 232 ? 30.614 -8.604 -21.823 1.00 59.03 232 ASP A O 1
ATOM 1794 N N . ILE A 1 233 ? 28.766 -8.079 -23.004 1.00 56.31 233 ILE A N 1
ATOM 1795 C CA . ILE A 1 233 ? 28.044 -9.315 -22.727 1.00 56.31 233 ILE A CA 1
ATOM 1796 C C . ILE A 1 233 ? 28.925 -10.514 -23.126 1.00 56.31 233 ILE A C 1
ATOM 1798 O O . ILE A 1 233 ? 29.537 -10.475 -24.200 1.00 56.31 233 ILE A O 1
ATOM 1802 N N . PRO A 1 234 ? 29.018 -11.570 -22.289 1.00 57.53 234 PRO A N 1
ATOM 1803 C CA . PRO A 1 234 ? 29.728 -12.795 -22.653 1.00 57.53 234 PRO A CA 1
ATOM 1804 C C . PRO A 1 234 ? 29.221 -13.348 -24.001 1.00 57.53 234 PRO A C 1
ATOM 1806 O O . PRO A 1 234 ? 28.094 -13.056 -24.388 1.00 57.53 234 PRO A O 1
ATOM 1809 N N . PRO A 1 235 ? 29.996 -14.186 -24.716 1.00 57.75 235 PRO A N 1
ATOM 1810 C CA . PRO A 1 235 ? 29.624 -14.680 -26.051 1.00 57.75 235 PRO A CA 1
ATOM 1811 C C . PRO A 1 235 ? 28.295 -15.458 -26.096 1.00 57.75 235 PRO A C 1
ATOM 1813 O O . PRO A 1 235 ? 27.778 -15.741 -27.167 1.00 57.75 235 PRO A O 1
ATOM 1816 N N . VAL A 1 236 ? 27.710 -15.796 -24.943 1.00 65.75 236 VAL A N 1
ATOM 1817 C CA . VAL A 1 236 ? 26.339 -16.302 -24.867 1.00 65.75 236 VAL A CA 1
ATOM 1818 C C . VAL A 1 236 ? 25.376 -15.120 -24.793 1.00 65.75 236 VAL A C 1
ATOM 1820 O O . VAL A 1 236 ? 25.232 -14.479 -23.753 1.00 65.75 236 VAL A O 1
ATOM 1823 N N . ALA A 1 237 ? 24.703 -14.864 -25.909 1.00 69.31 237 ALA A N 1
ATOM 1824 C CA . ALA A 1 237 ? 23.708 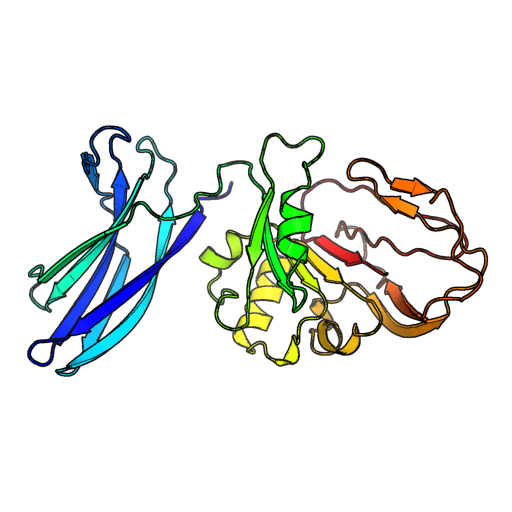-13.816 -26.052 1.00 69.31 237 ALA A CA 1
ATOM 1825 C C . ALA A 1 237 ? 22.475 -14.072 -25.145 1.00 69.31 237 ALA A C 1
ATOM 1827 O O . ALA A 1 237 ? 21.773 -15.071 -25.338 1.00 69.31 237 ALA A O 1
ATOM 1828 N N . PRO A 1 238 ? 22.193 -13.218 -24.140 1.00 75.94 238 PRO A N 1
ATOM 1829 C CA . PRO A 1 238 ? 21.094 -13.427 -23.211 1.00 75.94 238 PRO A CA 1
ATOM 1830 C C . PRO A 1 238 ? 19.752 -13.129 -23.880 1.00 75.94 238 PRO A C 1
ATOM 1832 O O . PRO A 1 238 ? 19.636 -12.246 -24.735 1.00 75.94 238 PRO A O 1
ATOM 1835 N N . ALA A 1 239 ? 18.720 -13.857 -23.462 1.00 80.62 239 ALA A N 1
ATOM 1836 C CA . ALA A 1 239 ? 17.353 -13.518 -23.818 1.00 80.62 239 ALA A CA 1
ATOM 1837 C C . ALA A 1 239 ? 16.891 -12.301 -23.002 1.00 80.62 239 ALA A C 1
ATOM 1839 O O . ALA A 1 239 ? 17.119 -12.229 -21.797 1.00 80.62 239 ALA A O 1
ATOM 1840 N N . ILE A 1 240 ? 16.233 -11.363 -23.675 1.00 81.25 240 ILE A N 1
ATOM 1841 C CA . ILE A 1 240 ? 15.740 -10.098 -23.130 1.00 81.25 240 ILE A CA 1
ATOM 1842 C C . ILE A 1 240 ? 14.285 -9.884 -23.525 1.00 81.25 240 ILE A C 1
ATOM 1844 O O . ILE A 1 240 ? 13.824 -10.382 -24.553 1.00 81.25 240 ILE A O 1
ATOM 1848 N N . SER A 1 241 ? 13.557 -9.089 -22.749 1.00 82.31 241 SER A N 1
ATOM 1849 C CA . SER A 1 241 ? 12.267 -8.554 -23.185 1.00 82.31 241 SER A CA 1
ATOM 1850 C C . SER A 1 241 ? 12.462 -7.309 -24.049 1.00 82.31 241 SER A C 1
ATOM 1852 O O . SER A 1 241 ? 13.266 -6.444 -23.712 1.00 82.31 241 SER A O 1
ATOM 1854 N N . THR A 1 242 ? 11.693 -7.182 -25.126 1.00 82.81 242 THR A N 1
ATOM 1855 C CA . THR A 1 242 ? 11.716 -6.012 -26.015 1.00 82.81 242 THR A CA 1
ATOM 1856 C C . THR A 1 242 ? 10.406 -5.239 -25.933 1.00 82.81 242 THR A C 1
ATOM 1858 O O . THR A 1 242 ? 9.331 -5.835 -25.808 1.00 82.81 242 THR A O 1
ATOM 1861 N N . ALA A 1 243 ? 10.506 -3.909 -25.962 1.00 84.19 243 ALA A N 1
ATOM 1862 C CA . ALA A 1 243 ? 9.366 -3.007 -25.859 1.00 84.19 243 ALA A CA 1
ATOM 1863 C C . ALA A 1 243 ? 9.530 -1.762 -26.751 1.00 84.19 243 ALA A C 1
ATOM 1865 O O . ALA A 1 243 ? 10.642 -1.294 -27.006 1.00 84.19 243 ALA A O 1
ATOM 1866 N N . SER A 1 244 ? 8.403 -1.195 -27.188 1.00 81.88 244 SER A N 1
ATOM 1867 C CA . SER A 1 244 ? 8.331 0.065 -27.932 1.00 81.88 244 SER A CA 1
ATOM 1868 C C . SER A 1 244 ? 7.601 1.093 -27.089 1.00 81.88 244 SER A C 1
ATOM 1870 O O . SER A 1 244 ? 6.474 0.847 -26.657 1.00 81.88 244 SER A O 1
ATOM 1872 N N . ILE A 1 245 ? 8.216 2.250 -26.896 1.00 79.19 245 ILE A N 1
ATOM 1873 C CA . ILE A 1 245 ? 7.644 3.337 -26.104 1.00 79.19 245 ILE A CA 1
ATOM 1874 C C . ILE A 1 245 ? 6.403 3.896 -26.803 1.00 79.19 245 ILE A C 1
ATOM 1876 O O . ILE A 1 245 ? 6.423 4.142 -28.012 1.00 79.19 245 ILE A O 1
ATOM 1880 N N . HIS A 1 246 ? 5.321 4.111 -26.053 1.00 77.00 246 HIS A N 1
ATOM 1881 C CA . HIS A 1 246 ? 4.206 4.917 -26.544 1.00 77.00 246 HIS A CA 1
ATOM 1882 C C . HIS A 1 246 ? 4.678 6.367 -26.629 1.00 77.00 246 HIS A C 1
ATOM 1884 O O . HIS A 1 246 ? 5.059 6.954 -25.620 1.00 77.00 246 HIS A O 1
ATOM 1890 N N . GLN A 1 247 ? 4.679 6.968 -27.820 1.00 55.97 247 GLN A N 1
ATOM 1891 C CA . GLN A 1 247 ? 4.932 8.405 -27.934 1.00 55.97 247 GLN A CA 1
ATOM 1892 C C . GLN A 1 247 ? 3.860 9.160 -27.135 1.00 55.97 247 GLN A C 1
ATOM 1894 O O . GLN A 1 247 ? 2.686 9.120 -27.497 1.00 55.97 247 GLN A O 1
ATOM 1899 N N . GLN A 1 248 ? 4.249 9.842 -26.055 1.00 51.06 248 GLN A N 1
ATOM 1900 C CA . GLN A 1 248 ? 3.362 10.745 -25.323 1.00 51.06 248 GLN A CA 1
ATOM 1901 C C . GLN A 1 248 ? 3.741 12.207 -25.565 1.00 51.06 248 GLN A C 1
ATOM 1903 O O . GLN A 1 248 ? 4.907 12.598 -25.540 1.00 51.06 248 GLN A O 1
ATOM 1908 N N . SER A 1 249 ? 2.715 13.019 -25.811 1.00 39.47 249 SER A N 1
ATOM 1909 C CA . SER A 1 249 ? 2.788 14.458 -26.037 1.00 39.47 249 SER A CA 1
ATOM 1910 C C . SER A 1 249 ? 3.115 15.227 -24.750 1.00 39.47 249 SER A C 1
ATOM 1912 O O . SER A 1 249 ? 2.314 15.241 -23.818 1.00 39.47 249 SER A O 1
ATOM 1914 N N . THR A 1 250 ? 4.278 15.885 -24.744 1.00 38.44 250 THR A N 1
ATOM 1915 C CA . THR A 1 250 ? 4.673 17.138 -24.051 1.00 38.44 250 THR A CA 1
ATOM 1916 C C . THR A 1 250 ? 4.433 17.361 -22.545 1.00 38.44 250 THR A C 1
ATOM 1918 O O . THR A 1 250 ? 5.011 18.313 -22.032 1.00 38.44 250 THR A O 1
ATOM 1921 N N . PHE A 1 251 ? 3.685 16.537 -21.802 1.00 36.44 251 PHE A N 1
ATOM 1922 C CA . PHE A 1 251 ? 3.346 16.830 -20.390 1.00 36.44 251 PHE A CA 1
ATOM 1923 C C . PHE A 1 251 ? 3.550 15.684 -19.385 1.00 36.44 251 PHE A C 1
ATOM 1925 O O . PHE A 1 251 ? 3.221 15.847 -18.213 1.00 36.44 251 PHE A O 1
ATOM 1932 N N . SER A 1 252 ? 4.127 14.549 -19.786 1.00 38.62 252 SER A N 1
ATOM 1933 C CA . SER A 1 252 ? 4.526 13.490 -18.847 1.00 38.62 252 SER A CA 1
ATOM 1934 C C . SER A 1 252 ? 6.038 13.293 -18.893 1.00 38.62 252 SER A C 1
ATOM 1936 O O . SER A 1 252 ? 6.616 13.037 -19.949 1.00 38.62 252 SER A O 1
ATOM 1938 N N . THR A 1 253 ? 6.693 13.439 -17.744 1.00 41.84 253 THR A N 1
ATOM 1939 C CA . THR A 1 253 ? 8.110 13.123 -17.545 1.00 41.84 253 THR A CA 1
ATOM 1940 C C . THR A 1 253 ? 8.275 11.610 -17.392 1.00 41.84 253 THR A C 1
ATOM 1942 O O . THR A 1 253 ? 8.552 11.086 -16.321 1.00 41.84 253 THR A O 1
ATOM 1945 N N . ILE A 1 254 ? 8.083 10.872 -18.483 1.00 40.56 254 ILE A N 1
ATOM 1946 C CA . ILE A 1 254 ? 8.434 9.450 -18.545 1.00 40.56 254 ILE A CA 1
ATOM 1947 C C . ILE A 1 254 ? 9.945 9.343 -18.759 1.00 40.56 254 ILE A C 1
ATOM 1949 O O . ILE A 1 254 ? 10.471 9.804 -19.773 1.00 40.56 254 ILE A O 1
ATOM 1953 N N . GLN A 1 255 ? 10.647 8.703 -17.824 1.00 42.47 255 GLN A N 1
ATOM 1954 C CA . GLN A 1 255 ? 11.986 8.179 -18.080 1.00 42.47 255 GLN A CA 1
ATOM 1955 C C . GLN A 1 255 ? 11.850 6.711 -18.461 1.00 42.47 255 GLN A C 1
ATOM 1957 O O . GLN A 1 255 ? 11.606 5.866 -17.609 1.00 42.47 255 GLN A O 1
ATOM 1962 N N . THR A 1 256 ? 12.008 6.385 -19.740 1.00 39.94 256 THR A N 1
ATOM 1963 C CA . THR A 1 256 ? 12.207 4.993 -20.154 1.00 39.94 256 THR A CA 1
ATOM 1964 C C . THR A 1 256 ? 13.687 4.788 -20.434 1.00 39.94 256 THR A C 1
ATOM 1966 O O . THR A 1 256 ? 14.225 5.370 -21.375 1.00 39.94 256 THR A O 1
ATOM 1969 N N . VAL A 1 257 ? 14.361 3.965 -19.631 1.00 40.84 257 VAL A N 1
ATOM 1970 C CA . VAL A 1 257 ? 15.737 3.552 -19.922 1.00 40.84 257 VAL A CA 1
ATOM 1971 C C . VAL A 1 257 ? 15.658 2.317 -20.810 1.00 40.84 257 VAL A C 1
ATOM 1973 O O . VAL A 1 257 ? 15.527 1.194 -20.330 1.00 40.84 257 VAL A O 1
ATOM 1976 N N . VAL A 1 258 ? 15.695 2.529 -22.127 1.00 37.47 258 VAL A N 1
ATOM 1977 C CA . VAL A 1 258 ? 15.775 1.439 -23.109 1.00 37.47 258 VAL A CA 1
ATOM 1978 C C . VAL A 1 258 ? 17.182 1.405 -23.686 1.00 37.47 258 VAL A C 1
ATOM 1980 O O . VAL A 1 258 ? 17.641 2.378 -24.283 1.00 37.47 258 VAL A O 1
ATOM 1983 N N . SER A 1 259 ? 17.868 0.273 -23.536 1.00 35.41 259 SER A N 1
ATOM 1984 C CA . SER A 1 259 ? 19.107 0.016 -24.268 1.00 35.41 259 SER A CA 1
ATOM 1985 C C . SER A 1 259 ? 18.749 -0.266 -25.730 1.00 35.41 259 SER A C 1
ATOM 1987 O O . SER A 1 259 ? 18.359 -1.378 -26.082 1.00 35.41 259 SER A O 1
ATOM 1989 N N . MET A 1 260 ? 18.788 0.758 -26.589 1.00 26.59 260 MET A N 1
ATOM 1990 C CA . MET A 1 260 ? 18.626 0.590 -28.035 1.00 26.59 260 MET A CA 1
ATOM 1991 C C . MET A 1 260 ? 19.936 0.842 -28.774 1.00 26.59 260 MET A C 1
ATOM 1993 O O . MET A 1 260 ? 20.724 1.719 -28.430 1.00 26.59 260 MET A O 1
ATOM 1997 N N . LYS A 1 261 ? 20.100 0.075 -29.854 1.00 33.34 261 LYS A N 1
ATOM 1998 C CA . LYS A 1 261 ? 21.293 -0.161 -30.681 1.00 33.34 261 LYS A CA 1
ATOM 1999 C C . LYS A 1 261 ? 21.948 1.061 -31.344 1.00 33.34 261 LYS A C 1
ATOM 2001 O O . LYS A 1 261 ? 22.744 0.870 -32.261 1.00 33.34 261 LYS A O 1
ATOM 2006 N N . LYS A 1 262 ? 21.643 2.303 -30.948 1.00 29.47 262 LYS A N 1
ATOM 2007 C CA . LYS A 1 262 ? 22.435 3.434 -31.442 1.00 29.47 262 LYS A CA 1
ATOM 2008 C C . LYS A 1 262 ? 22.543 4.664 -30.559 1.00 29.47 262 LYS A C 1
ATOM 2010 O O . LYS A 1 262 ? 23.628 5.219 -30.594 1.00 29.47 262 LYS A O 1
ATOM 2015 N N . HIS A 1 263 ? 21.562 5.098 -29.770 1.00 27.19 263 HIS A N 1
ATOM 2016 C CA . HIS A 1 263 ? 21.703 6.296 -28.921 1.00 27.19 263 HIS A CA 1
ATOM 2017 C C . HIS A 1 263 ? 21.012 6.081 -27.564 1.00 27.19 263 HIS A C 1
ATOM 2019 O O . HIS A 1 263 ? 19.795 5.907 -27.500 1.00 27.19 263 HIS A O 1
ATOM 2025 N N . SER A 1 264 ? 21.790 6.118 -26.481 1.00 29.44 264 SER A N 1
ATOM 2026 C CA . SER A 1 264 ? 21.283 6.123 -25.106 1.00 29.44 264 SER A CA 1
ATOM 2027 C C . SER A 1 264 ? 20.666 7.486 -24.817 1.00 29.44 264 SER A C 1
ATOM 2029 O O . SER A 1 264 ? 21.386 8.466 -24.639 1.00 29.44 264 SER A O 1
ATOM 2031 N N . THR A 1 265 ? 19.337 7.569 -24.794 1.00 26.39 265 THR A N 1
ATOM 2032 C CA . THR A 1 265 ? 18.648 8.824 -24.468 1.00 26.39 265 THR A CA 1
ATOM 2033 C C . THR A 1 265 ? 18.123 8.724 -23.043 1.00 26.39 265 THR A C 1
ATOM 2035 O O . THR A 1 265 ? 17.091 8.110 -22.795 1.00 26.39 265 THR A O 1
ATOM 2038 N N . ALA A 1 266 ? 18.864 9.293 -22.092 1.00 25.91 266 ALA A N 1
ATOM 2039 C CA . ALA A 1 266 ? 18.377 9.546 -20.743 1.00 25.91 266 ALA A CA 1
ATOM 2040 C C . ALA A 1 266 ? 17.838 10.981 -20.708 1.00 25.91 266 ALA A C 1
ATOM 2042 O O . ALA A 1 266 ? 18.614 11.934 -20.693 1.00 25.91 266 ALA A O 1
ATOM 2043 N N . CYS A 1 267 ? 16.517 11.154 -20.738 1.00 23.61 267 CYS A N 1
ATOM 2044 C CA . CYS A 1 267 ? 15.910 12.475 -20.578 1.00 23.61 267 CYS A CA 1
ATOM 2045 C C . CYS A 1 267 ? 15.657 12.737 -19.091 1.00 23.61 267 CYS A C 1
ATOM 2047 O O . CYS A 1 267 ? 14.771 12.129 -18.501 1.00 23.61 267 CYS A O 1
ATOM 2049 N N . SER A 1 268 ? 16.429 13.625 -18.460 1.00 24.94 268 SER A N 1
ATOM 2050 C CA . SER A 1 268 ? 16.135 14.132 -17.111 1.00 24.94 268 SER A CA 1
ATOM 2051 C C . SER A 1 268 ? 14.968 15.119 -17.151 1.00 24.94 268 SER A C 1
ATOM 2053 O O . SER A 1 268 ? 15.001 16.052 -17.953 1.00 24.94 268 SER A O 1
ATOM 2055 N N . GLY A 1 269 ? 13.977 14.956 -16.273 1.00 27.73 269 GLY A N 1
ATOM 2056 C CA . GLY A 1 269 ? 12.837 15.865 -16.162 1.00 27.73 269 GLY A CA 1
ATOM 2057 C C . GLY A 1 269 ? 12.465 16.168 -14.711 1.00 27.73 269 GLY A C 1
ATOM 2058 O O . GLY A 1 269 ? 12.550 15.302 -13.847 1.00 27.73 269 GLY A O 1
ATOM 2059 N N . THR A 1 270 ? 12.105 17.425 -14.465 1.00 25.67 270 THR A N 1
ATOM 2060 C CA . THR A 1 270 ? 11.716 18.044 -13.187 1.00 25.67 270 THR A CA 1
ATOM 2061 C C . THR A 1 270 ? 10.338 17.576 -12.673 1.00 25.67 270 THR A C 1
ATOM 2063 O O . THR A 1 270 ? 9.513 17.126 -13.465 1.00 25.67 270 THR A O 1
ATOM 2066 N N . PRO A 1 271 ? 10.043 17.695 -11.359 1.00 29.39 271 PRO A N 1
ATOM 2067 C CA . PRO A 1 271 ? 8.841 17.110 -10.758 1.00 29.39 271 PRO A CA 1
ATOM 2068 C C . PRO A 1 271 ? 7.563 17.905 -11.079 1.00 29.39 271 PRO A C 1
ATOM 2070 O O . PRO A 1 271 ? 7.549 19.128 -10.934 1.00 29.39 271 PRO A O 1
ATOM 2073 N N . GLY A 1 272 ? 6.472 17.213 -11.450 1.00 29.23 272 GLY A N 1
ATOM 2074 C CA . GLY A 1 272 ? 5.154 17.853 -11.604 1.00 29.23 272 GLY A CA 1
ATOM 2075 C C . GLY A 1 272 ? 3.978 17.032 -12.166 1.00 29.23 272 GLY A C 1
ATOM 2076 O O . GLY A 1 272 ? 2.841 17.457 -11.990 1.00 29.23 272 GLY A O 1
ATOM 2077 N N . CYS A 1 273 ? 4.184 15.877 -12.808 1.00 33.28 273 CYS A N 1
ATOM 2078 C CA . CYS A 1 273 ? 3.115 15.012 -13.355 1.00 33.28 273 CYS A CA 1
ATOM 2079 C C . CYS A 1 273 ? 3.475 13.529 -13.144 1.00 33.28 273 CYS A C 1
ATOM 2081 O O . CYS A 1 273 ? 4.652 13.240 -12.987 1.00 33.28 273 CYS A O 1
ATOM 2083 N N . GLY A 1 274 ? 2.512 12.597 -13.089 1.00 36.91 274 GLY A N 1
ATOM 2084 C CA . GLY A 1 274 ? 2.777 11.164 -12.832 1.00 36.91 274 GLY A CA 1
ATOM 2085 C C . GLY A 1 274 ? 3.880 10.574 -13.717 1.00 36.91 274 GLY A C 1
ATOM 2086 O O . GLY A 1 274 ? 3.932 10.867 -14.913 1.00 36.91 274 GLY A O 1
ATOM 2087 N N . HIS A 1 275 ? 4.772 9.776 -13.116 1.00 51.53 275 HIS A N 1
ATOM 2088 C CA . HIS A 1 275 ? 5.933 9.190 -13.794 1.00 51.53 275 HIS A CA 1
ATOM 2089 C C . HIS A 1 275 ? 5.765 7.679 -13.922 1.00 51.53 275 HIS A C 1
ATOM 2091 O O . HIS A 1 275 ? 5.274 7.005 -13.016 1.00 51.53 275 HIS A O 1
ATOM 2097 N N . ARG A 1 276 ? 6.215 7.139 -15.052 1.00 49.94 276 ARG A N 1
ATOM 2098 C CA . ARG A 1 276 ? 6.266 5.698 -15.304 1.00 49.94 276 ARG A CA 1
ATOM 2099 C C . ARG A 1 276 ? 7.629 5.350 -15.841 1.00 49.94 276 ARG A C 1
ATOM 2101 O O . ARG A 1 276 ? 8.154 6.080 -16.683 1.00 49.94 276 ARG A O 1
ATOM 2108 N N . VAL A 1 277 ? 8.195 4.262 -15.348 1.00 54.69 277 VAL A N 1
ATOM 2109 C CA . VAL A 1 277 ? 9.538 3.825 -15.718 1.00 54.69 277 VAL A CA 1
ATOM 2110 C C . VAL A 1 277 ? 9.484 2.340 -16.027 1.00 54.69 277 VAL A C 1
ATOM 2112 O O . VAL A 1 277 ? 9.150 1.540 -15.160 1.00 54.69 277 VAL A O 1
ATOM 2115 N N . LEU A 1 278 ? 9.846 1.972 -17.255 1.00 45.72 278 LEU A N 1
ATOM 2116 C CA . LEU A 1 278 ? 10.109 0.580 -17.602 1.00 45.72 278 LEU A CA 1
ATOM 2117 C C . LEU A 1 278 ? 11.613 0.318 -17.500 1.00 45.72 278 LEU A C 1
ATOM 2119 O O . LEU A 1 278 ? 12.400 1.004 -18.159 1.00 45.72 278 LEU A O 1
ATOM 2123 N N . CYS A 1 279 ? 11.992 -0.704 -16.738 1.00 50.56 279 CYS A N 1
ATOM 2124 C CA . CYS A 1 279 ? 13.362 -1.209 -16.669 1.00 50.56 279 CYS A CA 1
ATOM 2125 C C . CYS A 1 279 ? 13.462 -2.536 -17.432 1.00 50.56 279 CYS A C 1
ATOM 2127 O O . CYS A 1 279 ? 12.719 -3.477 -17.156 1.00 50.56 279 CYS A O 1
ATOM 2129 N N . SER A 1 280 ? 14.381 -2.617 -18.396 1.00 41.81 280 SER A N 1
ATOM 2130 C CA . SER A 1 280 ? 14.698 -3.861 -19.114 1.00 41.81 280 SER A CA 1
ATOM 2131 C C . SER A 1 280 ? 15.992 -4.458 -18.563 1.00 41.81 280 SER A C 1
ATOM 2133 O O . SER A 1 280 ? 16.962 -3.720 -18.385 1.00 41.81 280 SER A O 1
ATOM 2135 N N . ILE A 1 281 ? 16.008 -5.771 -18.319 1.00 40.66 281 ILE A N 1
ATOM 2136 C CA . ILE A 1 281 ? 17.221 -6.564 -18.066 1.00 40.66 281 ILE A CA 1
ATOM 2137 C C . ILE A 1 281 ? 17.275 -7.667 -19.118 1.00 40.66 281 ILE A C 1
ATOM 2139 O O . ILE A 1 281 ? 16.214 -8.299 -19.350 1.00 40.66 281 ILE A O 1
#

Radius of gyration: 23.15 Å; chains: 1; bounding box: 56×38×62 Å

Secondary structure (DSSP, 8-state):
----EEEEEEEEEE--SS-EEEEEEEEEEE--TTT----EE-S--EEEEEEE-TT-EEEEEEEEEE-BSSSBEEEEEEEEEETT--EEEEEEE-----PPTTPEEEEEEES-TTHHHHHTTPPPTT-SSPEEEEE--TTTS--SHHHHTT-SEEEEES--GGGS-HHHHHHHHHHHHTT-EEEEE-STTHHHHHTTS-TTT-SEEEEEEEEPPTTPPPEEE-SS-EEE-SSPPPSS--EEEEEEE----SS-----B---SS--------SSS-EEEEE--

Foldseek 3Di:
DQFFAWDKDKDKDFAQDAKAWFKKKKWWFADDPPPPDGPGIDPDIFMDIDTAHHRDMDMDITTDGLGPDVGHTQWMKMFTAGPVRHTPDIDIDSDDDGQDVQAAEEEEQDPDPCPQVVQQPFDDPPGPYHYHYDYDDQVRQDLDQSNNVNHQEYEFDHHQCVSHDPSSLVSVLVSLQVAHEYEQEFFQSSCRGPVPHDPSQDQWDWPHKDWADWPQFDWDDPNPDTDTDPDTDPNRTDIKIDIGGDDDPDDEPEQEQDSDDPDGDGDDDDGDGRYYYYDID

Sequence (281 aa):
MRSGYWTPVRVTIDNKGPAFTGKVSVRTFSGSIRQQSIDAISPWSFEEPVTLAQGAQKRLTINAPHYAGNLITRGFLATLSNSQGQIISTKSTRQGYEVQPGDTLVGILSDHDNLEAQLSKLTLVNQAGSLNVSRLDIQTLPTLETVMENFDVLILDNFATDTLSARQFTMLETWVNRGGILIEVGGLNWQRTLQPLPKSLLPVTMQGLNVLPEQTHLLSFNGNTMQPATKDIPPVAPAISTASIHQQSTFSTIQTVVSMKKHSTACSGTPGCGHRVLCSI

pLDDT: mean 77.72, std 19.6, range [23.61, 97.31]

InterPro domains:
  IPR029062 Class I glutamine amidotransferase-like [G3DSA:3.40.50.880] (108-266)
  IPR029062 Class I glutamine amidotransferase-like [SSF52317] (130-214)